Protein AF-E3NSR5-F1 (afdb_monomer_lite)

Radius of gyration: 24.82 Å; chains: 1; bounding box: 76×43×74 Å

Secondary structure (DSSP, 8-state):
-----PPP--------PPPHHHHHHHHTPPPPTTS---HHHHHHHHHHHHHHSS--HHHHIIIII-S-HHHHHHHHH----GGG-STTHHHHHHHHHHHHS-HHHHHHHHHS-SSTT-----------------------HHHHHHHHT---S---HHHHHHHHHHHHHHTT--HHHIIIIII-S-HHHHHHHHHSPPPGGG-SS-HHHHHHHHHHHHS-HHHHHHHHHHTT------------TT--HHHHHHHHHHHHHHHTT-

InterPro domains:
  IPR003350 CUT domain [PF02376] (36-111)
  IPR003350 CUT domain [PF02376] (154-228)
  IPR003350 CUT domain [PS51042] (28-114)
  IPR003350 CUT domain [PS51042] (146-232)
  IPR010982 Lambda repressor-like, DNA-binding domain superfamily [G3DSA:1.10.260.40] (36-112)
  IPR010982 Lambda repressor-like, DNA-binding domain superfamily [G3DSA:1.10.260.40] (152-230)
  IPR010982 Lambda repressor-like, DNA-binding domain superfamily [SSF47413] (20-116)
  IPR010982 Lambda repressor-like, DNA-binding domain superfamily [SSF47413] (153-229)
  IPR051649 CUT Homeobox Domain-Containing Protein [PTHR14057] (148-260)

Structure (mmCIF, N/CA/C/O backbone):
data_AF-E3NSR5-F1
#
_entry.id   AF-E3NSR5-F1
#
loop_
_atom_site.group_PDB
_atom_site.id
_atom_site.type_symbol
_atom_site.label_atom_id
_atom_site.label_alt_id
_atom_site.label_comp_id
_atom_site.label_asym_id
_atom_site.label_entity_id
_atom_site.label_seq_id
_atom_site.pdbx_PDB_ins_code
_atom_site.Cartn_x
_atom_site.Cartn_y
_atom_site.Cartn_z
_atom_site.occupancy
_atom_site.B_iso_or_equiv
_atom_site.auth_seq_id
_atom_site.auth_comp_id
_atom_site.auth_asym_id
_atom_site.auth_atom_id
_atom_site.pdbx_PDB_model_num
ATOM 1 N N . MET A 1 1 ? -56.882 26.552 -2.478 1.00 38.88 1 MET A N 1
ATOM 2 C CA . MET A 1 1 ? -57.115 25.786 -3.714 1.00 38.88 1 MET A CA 1
ATOM 3 C C . MET A 1 1 ? -56.237 26.417 -4.789 1.00 38.88 1 MET A C 1
ATOM 5 O O . MET A 1 1 ? -56.697 27.272 -5.527 1.00 38.88 1 MET A O 1
ATOM 9 N N . ASP A 1 2 ? -54.923 26.403 -4.563 1.00 35.59 2 ASP A N 1
ATOM 10 C CA . ASP A 1 2 ? -53.939 25.397 -5.030 1.00 35.59 2 ASP A CA 1
ATOM 11 C C . ASP A 1 2 ? -53.420 25.801 -6.421 1.00 35.59 2 ASP A C 1
ATOM 13 O O . ASP A 1 2 ? -54.118 25.695 -7.419 1.00 35.59 2 ASP A O 1
ATOM 17 N N . SER A 1 3 ? -52.321 26.559 -6.456 1.00 35.09 3 SER A N 1
ATOM 18 C CA . SER A 1 3 ? -50.962 26.062 -6.750 1.00 35.09 3 SER A CA 1
ATOM 19 C C . SER A 1 3 ? -50.803 25.517 -8.172 1.00 35.09 3 SER A C 1
ATOM 21 O O . SER A 1 3 ? -50.832 24.312 -8.401 1.00 35.09 3 SER A O 1
ATOM 23 N N . PHE A 1 4 ? -50.520 26.414 -9.121 1.00 38.28 4 PHE A N 1
ATOM 24 C CA . PHE A 1 4 ? -49.778 26.049 -10.328 1.00 38.28 4 PHE A CA 1
ATOM 25 C C . PHE A 1 4 ? -48.288 26.041 -9.980 1.00 38.28 4 PHE A C 1
ATOM 27 O O . PHE A 1 4 ? -47.596 27.052 -10.080 1.00 38.28 4 PHE A O 1
ATOM 34 N N . SER A 1 5 ? -47.809 24.895 -9.498 1.00 41.12 5 SER A N 1
ATOM 35 C CA . SER A 1 5 ? -46.380 24.644 -9.338 1.00 41.12 5 SER A CA 1
ATOM 36 C C . SER A 1 5 ? -45.743 24.460 -10.710 1.00 41.12 5 SER A C 1
ATOM 38 O O . SER A 1 5 ? -45.953 23.456 -11.388 1.00 41.12 5 SER A O 1
ATOM 40 N N . SER A 1 6 ? -44.943 25.448 -11.100 1.00 38.91 6 SER A N 1
ATOM 41 C CA . SER A 1 6 ? -43.958 25.352 -12.168 1.00 38.91 6 SER A CA 1
ATOM 42 C C . SER A 1 6 ? -43.022 24.168 -11.908 1.00 38.91 6 SER A C 1
ATOM 44 O O . SER A 1 6 ? -42.350 24.118 -10.879 1.00 38.91 6 SER A O 1
ATOM 46 N N . LEU A 1 7 ? -42.959 23.228 -12.849 1.00 37.50 7 LEU A N 1
ATOM 47 C CA . LEU A 1 7 ? -41.876 22.251 -12.933 1.00 37.50 7 LEU A CA 1
ATOM 48 C C . LEU A 1 7 ? -40.598 22.990 -13.360 1.00 37.50 7 LEU A C 1
ATOM 50 O O . LEU A 1 7 ? -40.605 23.610 -14.427 1.00 37.50 7 LEU A O 1
ATOM 54 N N . PRO A 1 8 ? -39.491 22.934 -12.602 1.00 41.28 8 PRO A N 1
ATOM 55 C CA . PRO A 1 8 ? -38.204 23.297 -13.151 1.00 41.28 8 PRO A CA 1
ATOM 56 C C . PRO A 1 8 ? -37.724 22.171 -14.068 1.00 41.28 8 PRO A C 1
ATOM 58 O O . PRO A 1 8 ? -37.638 21.006 -13.674 1.00 41.28 8 PRO A O 1
ATOM 61 N N . LEU A 1 9 ? -37.433 22.579 -15.301 1.00 32.06 9 LEU A N 1
ATOM 62 C CA . LEU A 1 9 ? -36.659 21.877 -16.313 1.00 32.06 9 LEU A CA 1
ATOM 63 C C . LEU A 1 9 ? -35.542 21.040 -15.681 1.00 32.06 9 LEU A C 1
ATOM 65 O O . LEU A 1 9 ? -34.750 21.537 -14.879 1.00 32.06 9 LEU A O 1
ATOM 69 N N . SER A 1 10 ? -35.472 19.778 -16.098 1.00 34.25 10 SER A N 1
ATOM 70 C CA . SER A 1 10 ? -34.332 18.897 -15.897 1.00 34.25 10 SER A CA 1
ATOM 71 C C . SER A 1 10 ? -33.044 19.658 -16.199 1.00 34.25 10 SER A C 1
ATOM 73 O O . SER A 1 10 ? -32.806 20.047 -17.342 1.00 34.25 10 SER A O 1
ATOM 75 N N . ASN A 1 11 ? -32.225 19.883 -15.169 1.00 36.06 11 ASN A N 1
ATOM 76 C CA . ASN A 1 11 ? -30.875 20.383 -15.360 1.00 36.06 11 ASN A CA 1
ATOM 77 C C . ASN A 1 11 ? -30.143 19.364 -16.229 1.00 36.06 11 ASN A C 1
ATOM 79 O O . ASN A 1 11 ? -29.888 18.233 -15.810 1.00 36.06 11 ASN A O 1
ATOM 83 N N . ALA A 1 12 ? -29.876 19.786 -17.460 1.00 33.94 12 ALA A N 1
ATOM 84 C CA . ALA A 1 12 ? -29.062 19.082 -18.418 1.00 33.94 12 ALA A CA 1
ATOM 85 C C . ALA A 1 12 ? -27.753 18.666 -17.741 1.00 33.94 12 ALA A C 1
ATOM 87 O O . ALA A 1 12 ? -27.026 19.492 -17.183 1.00 33.94 12 ALA A O 1
ATOM 88 N N . SER A 1 13 ? -27.472 17.366 -17.767 1.00 41.62 13 SER A N 1
ATOM 89 C CA . SER A 1 13 ? -26.146 16.846 -17.480 1.00 41.62 13 SER A CA 1
ATOM 90 C C . SER A 1 13 ? -25.170 17.499 -18.454 1.00 41.62 13 SER A C 1
ATOM 92 O O . SER A 1 13 ? -25.215 17.234 -19.654 1.00 41.62 13 SER A O 1
ATOM 94 N N . ASN A 1 14 ? -24.312 18.379 -17.939 1.00 42.50 14 ASN A N 1
ATOM 95 C CA . ASN A 1 14 ? -23.159 18.862 -18.686 1.00 42.50 14 ASN A CA 1
ATOM 96 C C . ASN A 1 14 ? -22.304 17.655 -19.126 1.00 42.50 14 ASN A C 1
ATOM 98 O O . ASN A 1 14 ? -22.149 16.709 -18.347 1.00 42.50 14 ASN A O 1
ATOM 102 N N . PRO A 1 15 ? -21.752 17.665 -20.350 1.00 45.22 15 PRO A N 1
ATOM 103 C CA . PRO A 1 15 ? -20.985 16.549 -20.882 1.00 45.22 15 PRO A CA 1
ATOM 104 C C . PRO A 1 15 ? -19.665 16.386 -20.112 1.00 45.22 15 PRO A C 1
ATOM 106 O O . PRO A 1 15 ? -18.789 17.240 -20.160 1.00 45.22 15 PRO A O 1
ATOM 109 N N . SER A 1 16 ? -19.580 15.280 -19.373 1.00 53.25 16 SER A N 1
ATOM 110 C CA . SER A 1 16 ? -18.393 14.482 -19.035 1.00 53.25 16 SER A CA 1
ATOM 111 C C . SER A 1 16 ? -17.052 15.215 -18.868 1.00 53.25 16 SER A C 1
ATOM 113 O O . SER A 1 16 ? -16.154 15.048 -19.687 1.00 53.25 16 SER A O 1
ATOM 115 N N . SER A 1 17 ? -16.867 15.937 -17.759 1.00 60.72 17 SER A N 1
ATOM 116 C CA . SER A 1 17 ? -15.516 16.210 -17.244 1.00 60.72 17 SER A CA 1
ATOM 117 C C . SER A 1 17 ? -14.980 14.932 -16.587 1.00 60.72 17 SER A C 1
ATOM 119 O O . SER A 1 17 ? -15.686 14.328 -15.773 1.00 60.72 17 SER A O 1
ATOM 121 N N . MET A 1 18 ? -13.781 14.480 -16.974 1.00 75.44 18 MET A N 1
ATOM 122 C CA . MET A 1 18 ? -13.159 13.273 -16.419 1.00 75.44 18 MET A CA 1
ATOM 123 C C . MET A 1 18 ? -13.007 13.399 -14.894 1.00 75.44 18 MET A C 1
ATOM 125 O O . MET A 1 18 ? -12.520 14.410 -14.396 1.00 75.44 18 MET A O 1
ATOM 129 N N . THR A 1 19 ? -13.430 12.390 -14.127 1.00 83.06 19 THR A N 1
ATOM 130 C CA . THR A 1 19 ? -13.238 12.394 -12.663 1.00 83.06 19 THR A CA 1
ATOM 131 C C . THR A 1 19 ? -11.846 11.888 -12.282 1.00 83.06 19 THR A C 1
ATOM 133 O O . THR A 1 19 ? -11.211 11.148 -13.038 1.00 83.06 19 THR A O 1
ATOM 136 N N . VAL A 1 20 ? -11.378 12.220 -11.074 1.00 75.44 20 VAL A N 1
ATOM 137 C CA . VAL A 1 20 ? -10.087 11.736 -10.548 1.00 75.44 20 VAL A CA 1
ATOM 138 C C . VAL A 1 20 ? -10.039 10.203 -10.518 1.00 75.44 20 VAL A C 1
ATOM 140 O O . VAL A 1 20 ? -9.040 9.600 -10.900 1.00 75.44 20 VAL A O 1
ATOM 143 N N . GLU A 1 21 ? -11.135 9.536 -10.154 1.00 74.69 21 GLU A N 1
ATOM 144 C CA . GLU A 1 21 ? -11.216 8.072 -10.151 1.00 74.69 21 GLU A CA 1
ATOM 145 C C . GLU A 1 21 ? -11.146 7.489 -11.563 1.00 74.69 21 GLU A C 1
ATOM 147 O O . GLU A 1 21 ? -10.557 6.424 -11.760 1.00 74.69 21 GLU A O 1
ATOM 152 N N . GLN A 1 22 ? -11.742 8.163 -12.551 1.00 78.81 22 GLN A N 1
ATOM 153 C CA . GLN A 1 22 ? -11.655 7.753 -13.952 1.00 78.81 22 GLN A CA 1
ATOM 154 C C . GLN A 1 22 ? -10.221 7.892 -14.463 1.00 78.81 22 GLN A C 1
ATOM 156 O O . GLN A 1 22 ? -9.690 6.939 -15.032 1.00 78.81 22 GLN A O 1
ATOM 161 N N . ALA A 1 23 ? -9.565 9.014 -14.171 1.00 79.62 23 ALA A N 1
ATOM 162 C CA . ALA A 1 23 ? -8.160 9.246 -14.478 1.00 79.62 23 ALA A CA 1
ATOM 163 C C . ALA A 1 23 ? -7.251 8.165 -13.855 1.00 79.62 23 ALA A C 1
ATOM 165 O O . ALA A 1 23 ? -6.450 7.536 -14.550 1.00 79.62 23 ALA A O 1
ATOM 166 N N . ILE A 1 24 ? -7.425 7.857 -12.565 1.00 80.00 24 ILE A N 1
ATOM 167 C CA . ILE A 1 24 ? -6.646 6.814 -11.877 1.00 80.00 24 ILE A CA 1
ATOM 168 C C . ILE A 1 24 ? -6.907 5.427 -12.483 1.00 80.00 24 ILE A C 1
ATOM 170 O O . ILE A 1 24 ? -5.968 4.650 -12.673 1.00 80.00 24 ILE A O 1
ATOM 174 N N . ARG A 1 25 ? -8.159 5.096 -12.825 1.00 81.25 25 ARG A N 1
ATOM 175 C CA . ARG A 1 25 ? -8.501 3.822 -13.487 1.00 81.25 25 ARG A CA 1
ATOM 176 C C . ARG A 1 25 ? -7.852 3.688 -14.862 1.00 81.25 25 ARG A C 1
ATOM 178 O O . ARG A 1 25 ? -7.411 2.594 -15.206 1.00 81.25 25 ARG A O 1
ATOM 185 N N . LEU A 1 26 ? -7.780 4.773 -15.632 1.00 82.75 26 LEU A N 1
ATOM 186 C CA . LEU A 1 26 ? -7.108 4.784 -16.933 1.00 82.75 26 LEU A CA 1
ATOM 187 C C . LEU A 1 26 ? -5.599 4.562 -16.778 1.00 82.75 26 LEU A C 1
ATOM 189 O O . LEU A 1 26 ? -5.035 3.714 -17.464 1.00 82.75 26 LEU A O 1
ATOM 193 N N . LEU A 1 27 ? -4.967 5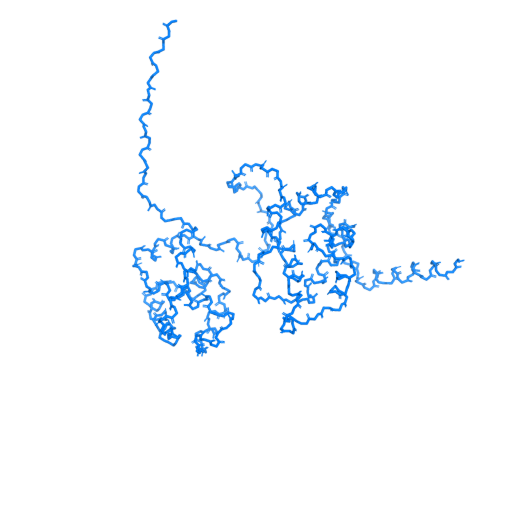.229 -15.809 1.00 85.06 27 LEU A N 1
ATOM 194 C CA . LEU A 1 27 ? -3.537 5.076 -15.524 1.00 85.06 27 LEU A CA 1
ATOM 195 C C . LEU A 1 27 ? -3.165 3.681 -15.016 1.00 85.06 27 LEU A C 1
ATOM 197 O O . LEU A 1 27 ? -2.096 3.168 -15.334 1.00 85.06 27 LEU A O 1
ATOM 201 N N . THR A 1 28 ? -4.027 3.055 -14.216 1.00 84.56 28 THR A N 1
ATOM 202 C CA . THR A 1 28 ? -3.747 1.759 -13.571 1.00 84.56 28 THR A CA 1
ATOM 203 C C . THR A 1 28 ? -4.207 0.553 -14.388 1.00 84.56 28 THR A C 1
ATOM 205 O O . THR A 1 28 ? -4.043 -0.588 -13.946 1.00 84.56 28 THR A O 1
ATOM 208 N N . LYS A 1 29 ? -4.761 0.773 -15.588 1.00 81.81 29 LYS A N 1
ATOM 209 C CA . LYS A 1 29 ? -5.254 -0.294 -16.458 1.00 81.81 29 LYS A CA 1
ATOM 210 C C . LYS A 1 29 ? -4.134 -1.304 -16.759 1.00 81.81 29 LYS A C 1
ATOM 212 O O . LYS A 1 29 ? -3.058 -0.902 -17.204 1.00 81.81 29 LYS A O 1
ATOM 217 N N . PRO A 1 30 ? -4.354 -2.613 -16.540 1.00 76.69 30 PRO A N 1
ATOM 218 C CA . PRO A 1 30 ? -3.331 -3.611 -16.808 1.00 76.69 30 PRO A CA 1
ATOM 219 C C . PRO A 1 30 ? -3.025 -3.671 -18.305 1.00 76.69 30 PRO A C 1
ATOM 221 O O . PRO A 1 30 ? -3.934 -3.689 -19.138 1.00 76.69 30 PRO A O 1
ATOM 224 N N . ILE A 1 31 ? -1.736 -3.744 -18.630 1.00 78.19 31 ILE A N 1
ATOM 225 C CA . ILE A 1 31 ? -1.277 -3.929 -20.004 1.00 78.19 31 ILE A CA 1
ATOM 226 C C . ILE A 1 31 ? -1.600 -5.373 -20.428 1.00 78.19 31 ILE A C 1
ATOM 228 O O . ILE A 1 31 ? -1.283 -6.304 -19.679 1.00 78.19 31 ILE A O 1
ATOM 232 N N . PRO A 1 32 ? -2.225 -5.587 -21.599 1.00 75.19 32 PRO A N 1
ATOM 233 C CA . PRO A 1 32 ? -2.458 -6.919 -22.144 1.00 75.19 32 PRO A CA 1
ATOM 234 C C . PRO A 1 32 ? -1.173 -7.760 -22.217 1.00 75.19 32 PRO A C 1
ATOM 236 O O . PRO A 1 32 ? -0.129 -7.284 -22.655 1.00 75.19 32 PRO A O 1
ATOM 239 N N . ALA A 1 33 ? -1.247 -9.034 -21.817 1.00 66.31 33 ALA A N 1
ATOM 240 C CA . ALA A 1 33 ? -0.080 -9.921 -21.704 1.00 66.31 33 ALA A CA 1
ATOM 241 C C . ALA A 1 33 ? 0.631 -10.221 -23.041 1.00 66.31 33 ALA A C 1
ATOM 243 O O . ALA A 1 33 ? 1.749 -10.728 -23.045 1.00 66.31 33 ALA A O 1
ATOM 244 N N . ASN A 1 34 ? -0.014 -9.920 -24.169 1.00 72.81 34 ASN A N 1
ATOM 245 C CA . ASN A 1 34 ? 0.547 -10.046 -25.512 1.00 72.81 34 ASN A CA 1
ATOM 246 C C . ASN A 1 34 ? 1.424 -8.849 -25.925 1.00 72.81 34 ASN A C 1
ATOM 248 O O . ASN A 1 34 ? 2.046 -8.905 -26.982 1.00 72.81 34 ASN A O 1
ATOM 252 N N . ILE A 1 35 ? 1.468 -7.776 -25.129 1.00 75.25 35 ILE A N 1
ATOM 253 C CA . ILE A 1 35 ? 2.305 -6.604 -25.397 1.00 75.25 35 ILE A CA 1
ATOM 254 C C . ILE A 1 35 ? 3.647 -6.776 -24.687 1.00 75.25 35 ILE A C 1
ATOM 256 O O . ILE A 1 35 ? 3.715 -6.913 -23.464 1.00 75.25 35 ILE A O 1
ATOM 260 N N . ASN A 1 36 ? 4.734 -6.738 -25.459 1.00 76.25 36 ASN A N 1
ATOM 261 C CA . ASN A 1 36 ? 6.081 -6.705 -24.906 1.00 76.25 36 ASN A CA 1
ATOM 262 C C . ASN A 1 36 ? 6.436 -5.274 -24.481 1.00 76.25 36 ASN A C 1
ATOM 264 O O . ASN A 1 36 ? 6.784 -4.437 -25.311 1.00 76.25 36 ASN A O 1
ATOM 268 N N . VAL A 1 37 ? 6.330 -4.992 -23.184 1.00 81.31 37 VAL A N 1
ATOM 269 C CA . VAL A 1 37 ? 6.579 -3.660 -22.623 1.00 81.31 37 VAL A CA 1
ATOM 270 C C . VAL A 1 37 ? 8.080 -3.361 -22.599 1.00 81.31 37 VAL A C 1
ATOM 272 O O . VAL A 1 37 ? 8.822 -3.927 -21.793 1.00 81.31 37 VAL A O 1
ATOM 275 N N . ASN A 1 38 ? 8.523 -2.435 -23.451 1.00 84.31 38 ASN A N 1
ATOM 276 C CA . ASN A 1 38 ? 9.904 -1.960 -23.478 1.00 84.31 38 ASN A CA 1
ATOM 277 C C . ASN A 1 38 ? 10.090 -0.784 -22.506 1.00 84.31 38 ASN A C 1
ATOM 279 O O . ASN A 1 38 ? 9.687 0.346 -22.774 1.00 84.31 38 ASN A O 1
ATOM 283 N N . THR A 1 39 ? 10.723 -1.050 -21.366 1.00 85.06 39 THR A N 1
ATOM 284 C CA . THR A 1 39 ? 10.938 -0.052 -20.309 1.00 85.06 39 THR A CA 1
ATOM 285 C C . THR A 1 39 ? 11.920 1.041 -20.716 1.00 85.06 39 THR A C 1
ATOM 287 O O . THR A 1 39 ? 11.773 2.179 -20.276 1.00 85.06 39 THR A O 1
ATOM 290 N N . THR A 1 40 ? 12.890 0.735 -21.576 1.00 86.31 40 THR A N 1
ATOM 291 C CA . THR A 1 40 ? 13.852 1.718 -22.085 1.00 86.31 40 THR A CA 1
ATOM 292 C C . THR A 1 40 ? 13.177 2.712 -23.025 1.00 86.31 40 THR A C 1
ATOM 294 O O . THR A 1 40 ? 13.424 3.910 -22.900 1.00 86.31 40 THR A O 1
ATOM 297 N N . GLU A 1 41 ? 12.290 2.236 -23.904 1.00 85.00 41 GLU A N 1
ATOM 298 C CA . GLU A 1 41 ? 11.550 3.117 -24.817 1.00 85.00 41 GLU A CA 1
ATOM 299 C C . GLU A 1 41 ? 10.567 4.008 -24.049 1.00 85.00 41 GLU A C 1
ATOM 301 O O . GLU A 1 41 ? 10.595 5.221 -24.215 1.00 85.00 41 GLU A O 1
ATOM 306 N N . ILE A 1 42 ? 9.821 3.451 -23.085 1.00 88.81 42 ILE A N 1
ATOM 307 C CA . ILE A 1 42 ? 8.935 4.245 -22.214 1.00 88.81 42 ILE A CA 1
ATOM 308 C C . ILE A 1 42 ? 9.710 5.357 -21.491 1.00 88.81 42 ILE A C 1
ATOM 310 O O . ILE A 1 42 ? 9.252 6.495 -21.419 1.00 88.81 42 ILE A O 1
ATOM 314 N N . VAL A 1 43 ? 10.893 5.053 -20.942 1.00 90.06 43 VAL A N 1
ATOM 315 C CA . VAL A 1 43 ? 11.723 6.067 -20.267 1.00 90.06 43 VAL A CA 1
ATOM 316 C C . VAL A 1 43 ? 12.178 7.152 -21.239 1.00 90.06 43 VAL A C 1
ATOM 318 O O . VAL A 1 43 ? 12.228 8.320 -20.855 1.00 90.06 43 VAL A O 1
ATOM 321 N N . LYS A 1 44 ? 12.535 6.783 -22.469 1.00 88.31 44 LYS A N 1
ATOM 322 C CA . LYS A 1 44 ? 12.961 7.724 -23.504 1.00 88.31 44 LYS A CA 1
ATOM 323 C C . LYS A 1 44 ? 11.811 8.651 -23.908 1.00 88.31 44 LYS A C 1
ATOM 325 O O . LYS A 1 44 ? 11.974 9.863 -23.809 1.00 88.31 44 LYS A O 1
ATOM 330 N N . GLU A 1 45 ? 10.647 8.102 -24.240 1.00 86.38 45 GLU A N 1
ATOM 331 C CA . GLU A 1 45 ? 9.465 8.873 -24.644 1.00 86.38 45 GLU A CA 1
ATOM 332 C C . GLU A 1 45 ? 8.977 9.816 -23.533 1.00 86.38 45 GLU A C 1
ATOM 334 O O . GLU A 1 45 ? 8.709 10.991 -23.779 1.00 86.38 45 GLU A O 1
ATOM 339 N N . ILE A 1 46 ? 8.942 9.355 -22.276 1.00 91.00 46 ILE A N 1
ATOM 340 C CA . ILE A 1 46 ? 8.581 10.219 -21.141 1.00 91.00 46 ILE A CA 1
ATOM 341 C C . ILE A 1 46 ? 9.608 11.344 -20.943 1.00 91.00 46 ILE A C 1
ATOM 343 O O . ILE A 1 46 ? 9.219 12.466 -20.621 1.00 91.00 46 ILE A O 1
ATOM 347 N N . LYS A 1 47 ? 10.911 11.081 -21.124 1.00 87.19 47 LYS A N 1
ATOM 348 C CA . LYS A 1 47 ? 11.951 12.123 -21.040 1.00 87.19 47 LYS A CA 1
ATOM 349 C C . LYS A 1 47 ? 11.806 13.161 -22.152 1.00 87.19 47 LYS A C 1
ATOM 351 O O . LYS A 1 47 ? 11.960 14.347 -21.874 1.00 87.19 47 LYS A O 1
ATOM 356 N N . GLU A 1 48 ? 11.512 12.732 -23.375 1.00 87.00 48 GLU A N 1
ATOM 357 C CA . GLU A 1 48 ? 11.285 13.618 -24.524 1.00 87.00 48 GLU A CA 1
ATOM 358 C C . GLU A 1 48 ? 10.033 14.483 -24.330 1.00 87.00 48 GLU A C 1
ATOM 360 O O . GLU A 1 48 ? 10.076 15.698 -24.548 1.00 87.00 48 GLU A O 1
ATOM 365 N N . TRP A 1 49 ? 8.946 13.884 -23.834 1.00 89.25 49 TRP A N 1
ATOM 366 C CA . TRP A 1 49 ? 7.726 14.607 -23.480 1.00 89.25 49 TRP A CA 1
ATOM 367 C C . TRP A 1 49 ? 7.975 15.614 -22.351 1.00 89.25 49 TRP A C 1
ATOM 369 O O . TRP A 1 49 ? 7.649 16.790 -22.501 1.00 89.25 49 TRP A O 1
ATOM 379 N N . LEU A 1 50 ? 8.627 15.202 -21.255 1.00 84.94 50 LEU A N 1
ATOM 380 C CA . LEU A 1 50 ? 8.957 16.099 -20.141 1.00 84.94 50 LEU A CA 1
ATOM 381 C C . LEU A 1 50 ? 9.863 17.250 -20.584 1.00 84.94 50 LEU A C 1
ATOM 383 O O . LEU A 1 50 ? 9.613 18.383 -20.185 1.00 84.94 50 LEU A O 1
ATOM 387 N N . GLY A 1 51 ? 10.860 16.976 -21.431 1.00 81.06 51 GLY A N 1
ATOM 388 C CA . GLY A 1 51 ? 11.779 17.979 -21.976 1.00 81.06 51 GLY A CA 1
ATOM 389 C C . GLY A 1 51 ? 11.112 18.991 -22.912 1.00 81.06 51 GLY A C 1
ATOM 390 O O . GLY A 1 51 ? 11.608 20.107 -23.049 1.00 81.06 51 GLY A O 1
ATOM 391 N N . SER A 1 52 ? 9.985 18.613 -23.520 1.00 78.00 52 SER A N 1
ATOM 392 C CA . SER A 1 52 ? 9.170 19.476 -24.386 1.00 78.00 52 SER A CA 1
ATOM 393 C C . SER A 1 52 ? 8.017 20.157 -23.632 1.00 78.00 52 SER A C 1
ATOM 395 O O . SER A 1 52 ? 7.386 21.073 -24.157 1.00 78.00 52 SER A O 1
ATOM 397 N N . SER A 1 53 ? 7.732 19.718 -22.403 1.00 81.94 53 SER A N 1
ATOM 398 C CA . SER A 1 53 ? 6.691 20.258 -21.524 1.00 81.94 53 SER A CA 1
ATOM 399 C C . SER A 1 53 ? 7.249 21.278 -20.521 1.00 81.94 53 SER A C 1
ATOM 401 O O . SER A 1 53 ? 8.452 21.355 -20.288 1.00 81.94 53 SER A O 1
ATOM 403 N N . SER A 1 54 ? 6.372 22.025 -19.846 1.00 78.94 54 SER A N 1
ATOM 404 C CA . SER A 1 54 ? 6.747 22.874 -18.702 1.00 78.94 54 SER A CA 1
ATOM 405 C C . SER A 1 54 ? 6.716 22.139 -17.350 1.00 78.94 54 SER A C 1
ATOM 407 O O . SER A 1 54 ? 6.924 22.760 -16.305 1.00 78.94 54 SER A O 1
ATOM 409 N N . TYR A 1 55 ? 6.452 20.825 -17.337 1.00 81.88 55 TYR A N 1
ATOM 410 C CA . TYR A 1 55 ? 6.272 20.045 -16.113 1.00 81.88 55 TYR A CA 1
ATOM 411 C C . TYR A 1 55 ? 7.579 19.432 -15.614 1.00 81.88 55 TYR A C 1
ATOM 413 O O . TYR A 1 55 ? 8.402 18.920 -16.367 1.00 81.88 55 TYR A O 1
ATOM 421 N N . THR A 1 56 ? 7.760 19.438 -14.293 1.00 82.44 56 THR A N 1
ATOM 422 C CA . THR A 1 56 ? 8.959 18.869 -13.665 1.00 82.44 56 THR A CA 1
ATOM 423 C C . THR A 1 56 ? 8.812 17.368 -13.420 1.00 82.44 56 THR A C 1
ATOM 425 O O . THR A 1 56 ? 7.712 16.874 -13.164 1.00 82.44 56 THR A O 1
ATOM 428 N N . ASN A 1 57 ? 9.938 16.647 -13.354 1.00 80.31 57 ASN A N 1
ATOM 429 C CA . ASN A 1 57 ? 9.965 15.242 -12.922 1.00 80.31 57 ASN A CA 1
ATOM 430 C C . ASN A 1 57 ? 9.248 15.041 -11.578 1.00 80.31 57 ASN A C 1
ATOM 432 O O . ASN A 1 57 ? 8.533 14.061 -11.398 1.00 80.31 57 ASN A O 1
ATOM 436 N N . LYS A 1 58 ? 9.422 15.977 -10.634 1.00 81.94 58 LYS A N 1
ATOM 437 C CA . LYS A 1 58 ? 8.765 15.933 -9.321 1.00 81.94 58 LYS A CA 1
ATOM 438 C C . LYS A 1 58 ? 7.247 16.025 -9.464 1.00 81.94 58 LYS A C 1
ATOM 440 O O . LYS A 1 58 ? 6.539 15.240 -8.845 1.00 81.94 58 LYS A O 1
ATOM 445 N N . TYR A 1 59 ? 6.769 16.958 -10.284 1.00 82.75 59 TYR A N 1
ATOM 446 C CA . TYR A 1 59 ? 5.344 17.140 -10.524 1.00 82.75 59 TYR A CA 1
ATOM 447 C C . TYR A 1 59 ? 4.729 15.912 -11.198 1.00 82.75 59 TYR A C 1
ATOM 449 O O . TYR A 1 59 ? 3.741 15.384 -10.707 1.00 82.75 59 TYR A O 1
ATOM 457 N N . PHE A 1 60 ? 5.352 15.392 -12.256 1.00 85.06 60 PHE A N 1
ATOM 458 C CA . PHE A 1 60 ? 4.870 14.192 -12.943 1.00 85.06 60 PHE A CA 1
ATOM 459 C C . PHE A 1 60 ? 4.870 12.952 -12.031 1.00 85.06 60 PHE A C 1
ATOM 461 O O . PHE A 1 60 ? 3.900 12.194 -11.988 1.00 85.06 60 PHE A O 1
ATOM 468 N N . ALA A 1 61 ? 5.925 12.774 -11.233 1.00 85.06 61 ALA A N 1
ATOM 469 C CA . ALA A 1 61 ? 6.028 11.694 -10.256 1.00 85.06 61 ALA A CA 1
ATOM 470 C C . ALA A 1 61 ? 4.895 11.729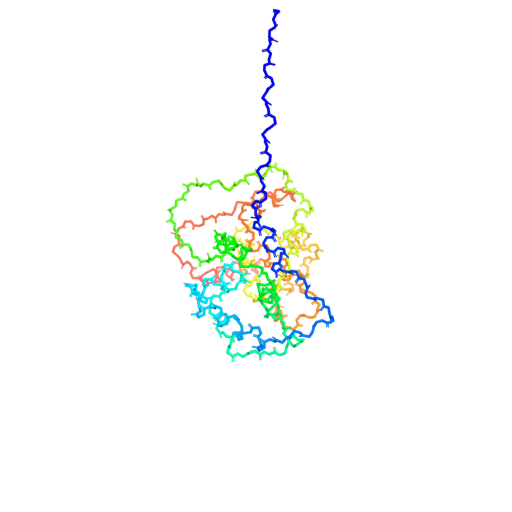 -9.218 1.00 85.06 61 ALA A C 1
ATOM 472 O O . ALA A 1 61 ? 4.250 10.708 -8.977 1.00 85.06 61 ALA A O 1
ATOM 473 N N . SER A 1 62 ? 4.643 12.899 -8.630 1.00 79.50 62 SER A N 1
ATOM 474 C CA . SER A 1 62 ? 3.620 13.071 -7.601 1.00 79.50 62 SER A CA 1
ATOM 475 C C . SER A 1 62 ? 2.209 13.069 -8.182 1.00 79.50 62 SER A C 1
ATOM 477 O O . SER A 1 62 ? 1.364 12.344 -7.675 1.00 79.50 62 SER A O 1
ATOM 479 N N . ASN A 1 63 ? 1.960 13.827 -9.252 1.00 80.69 63 ASN A N 1
ATOM 480 C CA . ASN A 1 63 ? 0.612 14.056 -9.766 1.00 80.69 63 ASN A CA 1
ATOM 481 C C . ASN A 1 63 ? 0.105 12.946 -10.696 1.00 80.69 63 ASN A C 1
ATOM 483 O O . ASN A 1 63 ? -1.092 12.725 -10.754 1.00 80.69 63 ASN A O 1
ATOM 487 N N . ILE A 1 64 ? 0.975 12.219 -11.407 1.00 85.62 64 ILE A N 1
ATOM 488 C CA . ILE A 1 64 ? 0.541 11.183 -12.367 1.00 85.62 64 ILE A CA 1
ATOM 489 C C . ILE A 1 64 ? 0.908 9.775 -11.892 1.00 85.62 64 ILE A C 1
ATOM 491 O O . ILE A 1 64 ? 0.102 8.847 -11.984 1.00 85.62 64 ILE A O 1
ATOM 495 N N . LEU A 1 65 ? 2.109 9.589 -11.345 1.00 84.62 65 LEU A N 1
ATOM 496 C CA . LEU A 1 65 ? 2.611 8.252 -11.013 1.00 84.62 65 LEU A CA 1
ATOM 497 C C . LEU A 1 65 ? 2.323 7.814 -9.568 1.00 84.62 65 LEU A C 1
ATOM 499 O O . LEU A 1 65 ? 2.368 6.612 -9.289 1.00 84.62 65 LEU A O 1
ATOM 503 N N . ASN A 1 66 ? 1.974 8.747 -8.676 1.00 83.12 66 ASN A N 1
ATOM 504 C CA . ASN A 1 66 ? 1.876 8.544 -7.225 1.00 83.12 66 ASN A CA 1
ATOM 505 C C . ASN A 1 66 ? 3.167 7.970 -6.611 1.00 83.12 66 ASN A C 1
ATOM 507 O O . ASN A 1 66 ? 3.156 6.991 -5.864 1.00 83.12 66 ASN A O 1
ATOM 511 N N . ILE A 1 67 ? 4.314 8.540 -6.981 1.00 78.94 67 ILE A N 1
ATOM 512 C CA . ILE A 1 67 ? 5.617 8.168 -6.423 1.00 78.94 67 ILE A CA 1
ATOM 513 C C . ILE A 1 67 ? 6.355 9.411 -5.932 1.00 78.94 67 ILE A C 1
ATOM 515 O O . ILE A 1 67 ? 6.188 10.512 -6.452 1.00 78.94 67 ILE A O 1
ATOM 519 N N . LYS A 1 68 ? 7.225 9.239 -4.931 1.00 70.56 68 LYS A N 1
ATOM 520 C CA . LYS A 1 68 ? 8.077 10.334 -4.447 1.00 70.56 68 LYS A CA 1
ATOM 521 C C . LYS A 1 68 ? 8.970 10.842 -5.584 1.00 70.56 68 LYS A C 1
ATOM 523 O O . LYS A 1 68 ? 9.567 10.040 -6.300 1.00 70.56 68 LYS A O 1
ATOM 528 N N . GLY A 1 69 ? 9.110 12.162 -5.716 1.00 58.28 69 GLY A N 1
ATOM 529 C CA . GLY A 1 69 ? 9.810 12.791 -6.847 1.00 58.28 69 GLY A CA 1
ATOM 530 C C . GLY A 1 69 ? 11.253 12.323 -7.075 1.00 58.28 69 GLY A C 1
ATOM 531 O O . GLY A 1 69 ? 11.697 12.238 -8.214 1.00 58.28 69 GLY A O 1
ATOM 532 N N . ASN A 1 70 ? 11.974 11.942 -6.017 1.00 66.81 70 ASN A N 1
ATOM 533 C CA . ASN A 1 70 ? 13.328 11.383 -6.118 1.00 66.81 70 ASN A CA 1
ATOM 534 C C . ASN A 1 70 ? 13.365 9.938 -6.657 1.00 66.81 70 ASN A C 1
ATOM 536 O O . ASN A 1 70 ? 14.400 9.489 -7.144 1.00 66.81 70 ASN A O 1
ATOM 540 N N . HIS A 1 71 ? 12.249 9.209 -6.601 1.00 74.56 71 HIS A N 1
ATOM 541 C CA . HIS A 1 71 ? 12.149 7.836 -7.089 1.00 74.56 71 HIS A CA 1
ATOM 542 C C . HIS A 1 71 ? 12.115 7.791 -8.624 1.00 74.56 71 HIS A C 1
ATOM 544 O O . HIS A 1 71 ? 12.722 6.905 -9.220 1.00 74.56 71 HIS A O 1
ATOM 550 N N . LEU A 1 72 ? 11.482 8.770 -9.281 1.00 80.69 72 LEU A N 1
ATOM 551 C CA . LEU A 1 72 ? 11.386 8.799 -10.744 1.00 80.69 72 LEU A CA 1
ATOM 552 C C . LEU A 1 72 ? 12.762 8.918 -11.418 1.00 80.69 72 LEU A C 1
ATOM 554 O O . LEU A 1 72 ? 13.049 8.202 -12.374 1.00 80.69 72 LEU A O 1
ATOM 558 N N . THR A 1 73 ? 13.653 9.747 -10.872 1.00 78.81 73 THR A N 1
ATOM 559 C CA . THR A 1 73 ? 15.026 9.890 -11.381 1.00 78.81 73 THR A CA 1
ATOM 560 C C . THR A 1 73 ? 15.801 8.571 -11.315 1.00 78.81 73 THR A C 1
ATOM 562 O O . THR A 1 73 ? 16.515 8.228 -12.255 1.00 78.81 73 THR A O 1
ATOM 565 N N . ASN A 1 74 ? 15.612 7.785 -10.250 1.00 77.12 74 ASN A N 1
ATOM 566 C CA . ASN A 1 74 ? 16.244 6.470 -10.115 1.00 77.12 74 ASN A CA 1
ATOM 567 C C . ASN A 1 74 ? 15.686 5.458 -11.128 1.00 77.12 74 ASN A C 1
ATOM 569 O O . ASN A 1 74 ? 16.449 4.678 -11.696 1.00 77.12 74 ASN A O 1
ATOM 573 N N . ILE A 1 75 ? 14.376 5.501 -11.398 1.00 82.12 75 ILE A N 1
ATOM 574 C CA . ILE A 1 75 ? 13.729 4.675 -12.432 1.00 82.12 75 ILE A CA 1
ATOM 575 C C . ILE A 1 75 ? 14.311 4.996 -13.815 1.00 82.12 75 ILE A C 1
ATOM 577 O O . ILE A 1 75 ? 14.609 4.093 -14.593 1.00 82.12 75 ILE A O 1
ATOM 581 N N . PHE A 1 76 ? 14.532 6.279 -14.101 1.00 82.00 76 PHE A N 1
ATOM 582 C CA . PHE A 1 76 ? 15.084 6.757 -15.369 1.00 82.00 76 PHE A CA 1
ATOM 583 C C . PHE A 1 76 ? 16.570 6.463 -15.571 1.00 82.00 76 PHE A C 1
ATOM 585 O O . PHE A 1 76 ? 17.030 6.473 -16.717 1.00 82.00 76 PHE A O 1
ATOM 592 N N . ALA A 1 77 ? 17.322 6.272 -14.487 1.00 76.75 77 ALA A N 1
ATOM 593 C CA . ALA A 1 77 ? 18.751 5.980 -14.531 1.00 76.75 77 ALA A CA 1
ATOM 594 C C . ALA A 1 77 ? 19.038 4.498 -14.814 1.00 76.75 77 ALA A C 1
ATOM 596 O O . ALA A 1 77 ? 20.084 4.177 -15.372 1.00 76.75 77 ALA A O 1
ATOM 597 N N . GLN A 1 78 ? 18.128 3.594 -14.430 1.00 73.31 78 GLN A N 1
ATOM 598 C CA . GLN A 1 78 ? 18.295 2.149 -14.603 1.00 73.31 78 GLN A CA 1
ATOM 599 C C . GLN A 1 78 ? 16.978 1.469 -15.018 1.00 73.31 78 GLN A C 1
ATOM 601 O O . GLN A 1 78 ? 16.348 0.795 -14.193 1.00 73.31 78 GLN A O 1
ATOM 606 N N . PRO A 1 79 ? 16.550 1.605 -16.287 1.00 72.81 79 PRO A N 1
ATOM 607 C CA . PRO A 1 79 ? 15.455 0.798 -16.809 1.00 72.81 79 PRO A CA 1
ATOM 608 C C . PRO A 1 79 ? 15.861 -0.684 -16.784 1.00 72.81 79 PRO A C 1
ATOM 610 O O . PRO A 1 79 ? 16.913 -1.068 -17.289 1.00 72.81 79 PRO A O 1
ATOM 613 N N . ARG A 1 80 ? 15.039 -1.519 -16.146 1.00 75.50 80 ARG A N 1
ATOM 614 C CA . ARG A 1 80 ? 15.189 -2.984 -16.118 1.00 75.50 80 ARG A CA 1
ATOM 615 C C . ARG A 1 80 ? 14.043 -3.620 -16.892 1.00 75.50 80 ARG A C 1
ATOM 617 O O . ARG A 1 80 ? 13.003 -2.986 -17.060 1.00 75.50 80 ARG A O 1
ATOM 624 N N . ASP A 1 81 ? 14.201 -4.873 -17.303 1.00 73.06 81 ASP A N 1
ATOM 625 C CA . ASP A 1 81 ? 13.161 -5.606 -18.030 1.00 73.06 81 ASP A CA 1
ATOM 626 C C . ASP A 1 81 ? 11.833 -5.604 -17.277 1.00 73.06 81 ASP A C 1
ATOM 628 O O . ASP A 1 81 ? 11.799 -5.952 -16.093 1.00 73.06 81 ASP A O 1
ATOM 632 N N . PHE A 1 82 ? 10.731 -5.292 -17.967 1.00 74.38 82 PHE A N 1
ATOM 633 C CA . PHE A 1 82 ? 9.399 -5.159 -17.366 1.00 74.38 82 PHE A CA 1
ATOM 634 C C . PHE A 1 82 ? 8.975 -6.384 -16.539 1.00 74.38 82 PHE A C 1
ATOM 636 O O . PHE A 1 82 ? 8.387 -6.255 -15.464 1.00 74.38 82 PHE A O 1
ATOM 643 N N . ASN A 1 83 ? 9.324 -7.585 -17.007 1.00 72.69 83 ASN A N 1
ATOM 644 C CA . ASN A 1 83 ? 9.009 -8.846 -16.331 1.00 72.69 83 ASN A CA 1
ATOM 645 C C . ASN A 1 83 ? 9.829 -9.074 -15.051 1.00 72.69 83 ASN A C 1
ATOM 647 O O . ASN A 1 83 ? 9.390 -9.807 -14.167 1.00 72.69 83 ASN A O 1
ATOM 651 N N . SER A 1 84 ? 10.987 -8.422 -14.927 1.00 70.50 84 SER A N 1
ATOM 652 C CA . SER A 1 84 ? 11.827 -8.448 -13.723 1.00 70.50 84 SER A CA 1
ATOM 653 C C . SER A 1 84 ? 11.418 -7.392 -12.687 1.00 70.50 84 SER A C 1
ATOM 655 O O . SER A 1 84 ? 11.806 -7.485 -11.517 1.00 70.50 84 SER A O 1
ATOM 657 N N . LEU A 1 85 ? 10.629 -6.390 -13.098 1.00 68.12 85 LEU A N 1
ATOM 658 C CA . LEU A 1 85 ? 10.204 -5.294 -12.237 1.00 68.12 85 LEU A CA 1
ATOM 6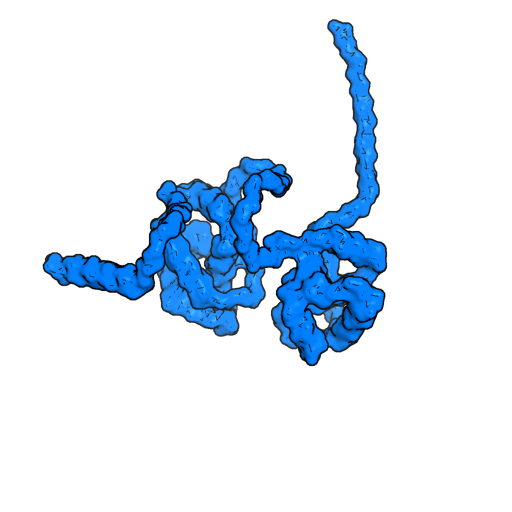59 C C . LEU A 1 85 ? 9.219 -5.770 -11.173 1.00 68.12 85 LEU A C 1
ATOM 661 O O . LEU A 1 85 ? 8.243 -6.465 -11.454 1.00 68.12 85 LEU A O 1
ATOM 665 N N . ARG A 1 86 ? 9.455 -5.323 -9.937 1.00 66.50 86 ARG A N 1
ATOM 666 C CA . ARG A 1 86 ? 8.563 -5.555 -8.795 1.00 66.50 86 ARG A CA 1
ATOM 667 C C . ARG A 1 86 ? 7.874 -4.250 -8.394 1.00 66.50 86 ARG A C 1
ATOM 669 O O . ARG A 1 86 ? 6.739 -4.012 -8.781 1.00 66.50 86 ARG A O 1
ATOM 676 N N . ASN A 1 87 ? 8.599 -3.357 -7.722 1.00 60.53 87 ASN A N 1
ATOM 677 C CA . ASN A 1 87 ? 8.027 -2.151 -7.103 1.00 60.53 87 ASN A CA 1
ATOM 678 C C . ASN A 1 87 ? 7.827 -0.976 -8.072 1.00 60.53 87 ASN A C 1
ATOM 680 O O . ASN A 1 87 ? 7.090 -0.047 -7.776 1.00 60.53 87 ASN A O 1
ATOM 684 N N . THR A 1 88 ? 8.486 -1.002 -9.228 1.00 79.50 88 THR A N 1
ATOM 685 C CA . THR A 1 88 ? 8.374 0.040 -10.259 1.00 79.50 88 THR A CA 1
ATOM 686 C C . THR A 1 88 ? 7.400 -0.353 -11.366 1.00 79.50 88 THR A C 1
ATOM 688 O O . THR A 1 88 ? 7.115 0.456 -12.244 1.00 79.50 88 THR A O 1
ATOM 691 N N . LYS A 1 89 ? 6.859 -1.579 -11.328 1.00 80.00 89 LYS A N 1
ATOM 692 C CA . LYS A 1 89 ? 6.003 -2.119 -12.388 1.00 80.00 89 LYS A CA 1
ATOM 693 C C . LYS A 1 89 ? 4.743 -1.280 -12.586 1.00 80.00 89 LYS A C 1
ATOM 695 O O . LYS A 1 89 ? 4.394 -0.980 -13.719 1.00 80.00 89 LYS A O 1
ATOM 700 N N . GLU A 1 90 ? 4.118 -0.835 -11.496 1.00 84.00 90 GLU A N 1
ATOM 701 C CA . GLU A 1 90 ? 2.962 0.066 -11.556 1.00 84.00 90 GLU A CA 1
ATOM 702 C C . GLU A 1 90 ? 3.324 1.422 -12.172 1.00 84.00 90 GLU A C 1
ATOM 704 O O . GLU A 1 90 ? 2.590 1.912 -13.021 1.00 84.00 90 GLU A O 1
ATOM 709 N N . ALA A 1 91 ? 4.481 1.999 -11.829 1.00 86.56 91 ALA A N 1
ATOM 710 C CA . ALA A 1 91 ? 4.936 3.245 -12.444 1.00 86.56 91 ALA A CA 1
ATOM 711 C C . ALA A 1 91 ? 5.122 3.083 -13.961 1.00 86.56 91 ALA A C 1
ATOM 713 O O . ALA A 1 91 ? 4.712 3.955 -14.716 1.00 86.56 91 ALA A O 1
ATOM 714 N N . PHE A 1 92 ? 5.666 1.952 -14.419 1.00 86.88 92 PHE A N 1
ATOM 715 C CA . PHE A 1 92 ? 5.769 1.654 -15.851 1.00 86.88 92 PHE A CA 1
ATOM 716 C C . PHE A 1 92 ? 4.416 1.423 -16.523 1.00 86.88 92 PHE A C 1
ATOM 718 O O . PHE A 1 92 ? 4.242 1.858 -17.653 1.00 86.88 92 PHE A O 1
ATOM 725 N N . ILE A 1 93 ? 3.450 0.807 -15.837 1.00 84.62 93 ILE A N 1
ATOM 726 C CA . ILE A 1 93 ? 2.074 0.676 -16.340 1.00 84.62 93 ILE A CA 1
ATOM 727 C C . ILE A 1 93 ? 1.431 2.058 -16.497 1.00 84.62 93 ILE A C 1
ATOM 729 O O . ILE A 1 93 ? 0.877 2.356 -17.549 1.00 84.62 93 ILE A O 1
ATOM 733 N N . LYS A 1 94 ? 1.566 2.929 -15.491 1.00 90.88 94 LYS A N 1
ATOM 734 C CA . LYS A 1 94 ? 1.051 4.302 -15.541 1.00 90.88 94 LYS A CA 1
ATOM 735 C C . LYS A 1 94 ? 1.727 5.131 -16.628 1.00 90.88 94 LYS A C 1
ATOM 737 O O . LYS A 1 94 ? 1.030 5.829 -17.348 1.00 90.88 94 LYS A O 1
ATOM 742 N N . MET A 1 95 ? 3.050 5.035 -16.779 1.00 92.19 95 MET A N 1
ATOM 743 C CA . MET A 1 95 ? 3.790 5.718 -17.849 1.00 92.19 95 MET A CA 1
ATOM 744 C C . MET A 1 95 ? 3.403 5.198 -19.236 1.00 92.19 95 MET A C 1
ATOM 746 O O . MET A 1 95 ? 3.214 5.995 -20.142 1.00 92.19 95 MET A O 1
ATOM 750 N N . TYR A 1 96 ? 3.235 3.885 -19.399 1.00 89.88 96 TYR A N 1
ATOM 751 C CA . TYR A 1 96 ? 2.761 3.300 -20.651 1.00 89.88 96 TYR A CA 1
ATOM 752 C C . TYR A 1 96 ? 1.356 3.804 -20.999 1.00 89.88 96 TYR A C 1
ATOM 754 O O . TYR A 1 96 ? 1.146 4.371 -22.062 1.00 89.88 96 TYR A O 1
ATOM 762 N N . ASN A 1 97 ? 0.408 3.685 -20.067 1.00 87.62 97 ASN A N 1
ATOM 763 C CA . ASN A 1 97 ? -0.954 4.165 -20.283 1.00 87.62 97 ASN A CA 1
ATOM 764 C C . ASN A 1 97 ? -0.985 5.680 -20.522 1.00 87.62 97 ASN A C 1
ATOM 766 O O . ASN A 1 97 ? -1.736 6.136 -21.370 1.00 87.62 97 ASN A O 1
ATOM 770 N N . TRP A 1 98 ? -0.137 6.454 -19.838 1.00 90.88 98 TRP A N 1
ATOM 771 C CA . TRP A 1 98 ? 0.037 7.883 -20.095 1.00 90.88 98 TRP A CA 1
ATOM 772 C C . TRP A 1 98 ? 0.437 8.155 -21.550 1.00 90.88 98 TRP A C 1
ATOM 774 O O . TRP A 1 98 ? -0.189 8.991 -22.199 1.00 90.88 98 TRP A O 1
ATOM 784 N N . LEU A 1 99 ? 1.424 7.421 -22.079 1.00 88.81 99 LEU A N 1
ATOM 785 C CA . LEU A 1 99 ? 1.902 7.535 -23.464 1.00 88.81 99 LEU A CA 1
ATOM 786 C C . LEU A 1 99 ? 0.869 7.090 -24.517 1.00 88.81 99 LEU A C 1
ATOM 788 O O . LEU A 1 99 ? 0.866 7.611 -25.628 1.00 88.81 99 LEU A O 1
ATOM 792 N N . GLU A 1 100 ? -0.065 6.216 -24.157 1.00 87.19 100 GLU A N 1
ATOM 793 C CA . GLU A 1 100 ? -1.162 5.786 -25.041 1.00 87.19 100 GLU A CA 1
ATOM 794 C C . GLU A 1 100 ? -2.366 6.753 -25.035 1.00 87.19 100 GLU A C 1
ATOM 796 O O . GLU A 1 100 ? -3.254 6.665 -25.884 1.00 87.19 100 GLU A O 1
ATOM 801 N N . MET A 1 101 ? -2.440 7.681 -24.074 1.00 84.75 101 MET A N 1
ATOM 802 C CA . MET A 1 101 ? -3.549 8.637 -23.965 1.00 84.75 101 MET A CA 1
ATOM 803 C C . MET A 1 101 ? -3.417 9.821 -24.928 1.00 84.75 101 MET A C 1
ATOM 805 O O . MET A 1 101 ? -2.317 10.261 -25.250 1.00 84.75 101 MET A O 1
ATOM 809 N N . SER A 1 102 ? -4.559 10.381 -25.338 1.00 84.50 102 SER A N 1
ATOM 810 C CA . SER A 1 102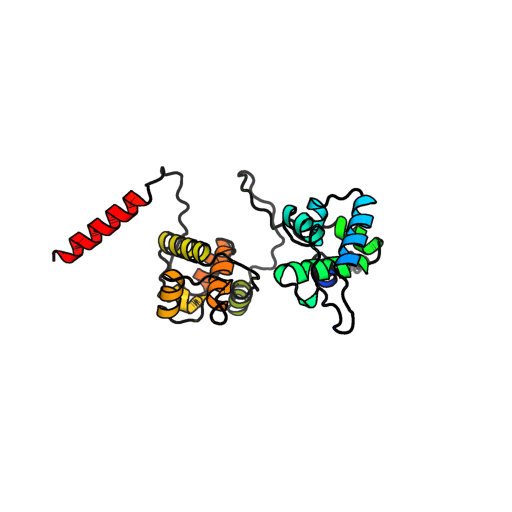 ? -4.601 11.613 -26.137 1.00 84.50 102 SER A CA 1
ATOM 811 C C . SER A 1 102 ? -4.114 12.833 -25.344 1.00 84.50 102 SER A C 1
ATOM 813 O O . SER A 1 102 ? -4.249 12.886 -24.118 1.00 84.50 102 SER A O 1
ATOM 815 N N . GLU A 1 103 ? -3.590 13.838 -26.049 1.00 76.50 103 GLU A N 1
ATOM 816 C CA . GLU A 1 103 ? -3.127 15.098 -25.444 1.00 76.50 103 GLU A CA 1
ATOM 817 C C . GLU A 1 103 ? -4.229 15.815 -24.650 1.00 76.50 103 GLU A C 1
ATOM 819 O O . GLU A 1 103 ? -3.961 16.358 -23.575 1.00 76.50 103 GLU A O 1
ATOM 824 N N . ASP A 1 104 ? -5.481 15.752 -25.113 1.00 80.50 104 ASP A N 1
ATOM 825 C CA . ASP A 1 104 ? -6.626 16.342 -24.413 1.00 80.50 104 ASP A CA 1
ATOM 826 C C . ASP A 1 104 ? -6.836 15.682 -23.043 1.00 80.50 104 ASP A C 1
ATOM 828 O O . ASP A 1 104 ? -6.939 16.366 -22.023 1.00 80.50 104 ASP A O 1
ATOM 832 N N . MET A 1 105 ? -6.796 14.346 -22.991 1.00 83.12 105 MET A N 1
ATOM 833 C CA . MET A 1 105 ? -6.926 13.599 -21.738 1.00 83.12 105 MET A CA 1
ATOM 834 C C . MET A 1 105 ? -5.758 13.866 -20.785 1.00 83.12 105 MET A C 1
ATOM 836 O O . MET A 1 105 ? -5.973 14.067 -19.591 1.00 83.12 105 MET A O 1
ATOM 840 N N . ARG A 1 106 ? -4.520 13.912 -21.296 1.00 86.19 106 ARG A N 1
ATOM 841 C CA . ARG A 1 106 ? -3.340 14.265 -20.488 1.00 86.19 106 ARG A CA 1
ATOM 842 C C . ARG A 1 106 ? -3.486 15.656 -19.887 1.00 86.19 106 ARG A C 1
ATOM 844 O O . ARG A 1 106 ? -3.239 15.846 -18.699 1.00 86.19 106 ARG A O 1
ATOM 851 N N . THR A 1 107 ? -3.921 16.617 -20.695 1.00 83.19 107 THR A N 1
ATOM 852 C CA . THR A 1 107 ? -4.112 18.007 -20.278 1.00 83.19 107 THR A CA 1
ATOM 853 C C . THR A 1 107 ? -5.185 18.132 -19.202 1.00 83.19 107 THR A C 1
ATOM 855 O O . THR A 1 107 ? -5.007 18.890 -18.248 1.00 83.19 107 THR A O 1
ATOM 858 N N . GLU A 1 108 ? -6.287 17.388 -19.313 1.00 82.50 108 GLU A N 1
ATOM 859 C CA . GLU A 1 108 ? -7.304 17.325 -18.259 1.00 82.50 108 GLU A CA 1
ATOM 860 C C . GLU A 1 108 ? -6.741 16.742 -16.961 1.00 82.50 108 GLU A C 1
ATOM 862 O O . GLU A 1 108 ? -6.909 17.338 -15.898 1.00 82.50 108 GLU A O 1
ATOM 867 N N . MET A 1 109 ? -5.998 15.639 -17.040 1.00 84.06 109 MET A N 1
ATOM 868 C CA . MET A 1 109 ? -5.404 14.996 -15.866 1.00 84.06 109 MET A CA 1
ATOM 869 C C . MET A 1 109 ? -4.330 15.847 -15.187 1.00 84.06 109 MET A C 1
ATOM 871 O O . MET A 1 109 ? -4.210 15.805 -13.969 1.00 84.06 109 MET A O 1
ATOM 875 N N . LEU A 1 110 ? -3.577 16.651 -15.942 1.00 83.19 110 LEU A N 1
ATOM 876 C CA . LEU A 1 110 ? -2.593 17.596 -15.393 1.00 83.19 110 LEU A CA 1
ATOM 877 C C . LEU A 1 110 ? -3.250 18.795 -14.705 1.00 83.19 110 LEU A C 1
ATOM 879 O O . LEU A 1 110 ? -2.635 19.416 -13.848 1.00 83.19 110 LEU A O 1
ATOM 883 N N . LYS A 1 111 ? -4.491 19.139 -15.062 1.00 80.69 111 LYS A N 1
ATOM 884 C CA . LYS A 1 111 ? -5.269 20.168 -14.351 1.00 80.69 111 LYS A CA 1
ATOM 885 C C . LYS A 1 111 ? -5.870 19.637 -13.049 1.00 80.69 111 LYS A C 1
ATOM 887 O O . LYS A 1 111 ? -6.282 20.429 -12.205 1.00 80.69 111 LYS A O 1
ATOM 892 N N . MET A 1 112 ? -5.933 18.316 -12.895 1.00 74.62 112 MET A N 1
ATOM 893 C CA . MET A 1 112 ? -6.441 17.638 -11.709 1.00 74.62 112 MET A CA 1
ATOM 894 C C . MET A 1 112 ? -5.290 17.292 -10.768 1.00 74.62 112 MET A C 1
ATOM 896 O O . MET A 1 112 ? -4.187 16.968 -11.208 1.00 74.62 112 MET A O 1
ATOM 900 N N . ASN A 1 113 ? -5.557 17.327 -9.464 1.00 69.00 113 ASN A N 1
ATOM 901 C CA . ASN A 1 113 ? -4.595 16.890 -8.462 1.00 69.00 113 ASN A CA 1
ATOM 902 C C . ASN A 1 113 ? -4.900 15.447 -8.053 1.00 69.00 113 ASN A C 1
ATOM 904 O O . ASN A 1 113 ? -5.675 15.201 -7.129 1.00 69.00 113 ASN A O 1
ATOM 908 N N . LEU A 1 114 ? -4.356 14.480 -8.799 1.00 74.38 114 LEU A N 1
ATOM 909 C CA . LEU A 1 114 ? -4.783 13.079 -8.683 1.00 74.38 114 LEU A CA 1
ATOM 910 C C . LEU A 1 114 ? -4.374 12.446 -7.343 1.00 74.38 114 LEU A C 1
ATOM 912 O O . LEU A 1 114 ? -5.003 11.481 -6.910 1.00 74.38 114 LEU A O 1
ATOM 916 N N . TYR A 1 115 ? -3.333 12.980 -6.691 1.00 64.75 115 TYR A N 1
ATOM 917 C CA . TYR A 1 115 ? -2.735 12.389 -5.487 1.00 64.75 115 TYR A CA 1
ATOM 918 C C . TYR A 1 115 ? -2.318 13.415 -4.408 1.00 64.75 115 TYR A C 1
ATOM 920 O O . TYR A 1 115 ? -1.509 13.089 -3.542 1.00 64.75 115 TYR A O 1
ATOM 928 N N . GLU A 1 116 ? -2.861 14.643 -4.404 1.00 49.59 116 GLU A N 1
ATOM 929 C CA . GLU A 1 116 ? -2.452 15.708 -3.453 1.00 49.59 116 GLU A CA 1
ATOM 930 C C . GLU A 1 116 ? -2.702 15.387 -1.970 1.00 49.59 116 GLU A C 1
ATOM 932 O O . GLU A 1 116 ? -2.145 16.039 -1.095 1.00 49.59 116 GLU A O 1
ATOM 937 N N . ASN A 1 117 ? -3.475 14.347 -1.656 1.00 42.56 117 ASN A N 1
ATOM 938 C CA . ASN A 1 117 ? -3.734 13.944 -0.271 1.00 42.56 117 ASN A CA 1
ATOM 939 C C . ASN A 1 117 ? -2.611 13.106 0.363 1.00 42.56 117 ASN A C 1
ATOM 941 O O . ASN A 1 117 ? -2.752 12.674 1.504 1.00 42.56 117 ASN A O 1
ATOM 945 N N . GLU A 1 118 ? -1.494 12.869 -0.333 1.00 42.97 118 GLU A N 1
ATOM 946 C CA . GLU A 1 118 ? -0.358 12.130 0.221 1.00 42.97 118 GLU A CA 1
ATOM 947 C C . GLU A 1 118 ? 0.974 12.860 -0.006 1.00 42.97 118 GLU A C 1
ATOM 949 O O . GLU A 1 118 ? 1.813 12.482 -0.826 1.00 42.97 118 GLU A O 1
ATOM 954 N N . SER A 1 119 ? 1.228 13.908 0.780 1.00 33.62 119 SER A N 1
ATOM 955 C CA . SER A 1 119 ? 2.600 14.304 1.114 1.00 33.62 119 SER A CA 1
ATOM 956 C C . SER A 1 119 ? 2.725 14.705 2.590 1.00 33.62 119 SER A C 1
ATOM 958 O O . SER A 1 119 ? 1.873 15.426 3.098 1.00 33.62 119 SER A O 1
ATOM 960 N N . PRO A 1 120 ? 3.757 14.212 3.303 1.00 43.44 120 PRO A N 1
ATOM 961 C CA . PRO A 1 120 ? 3.861 14.331 4.749 1.00 43.44 120 PRO A CA 1
ATOM 962 C C . PRO A 1 120 ? 4.722 15.530 5.136 1.00 43.44 120 PRO A C 1
ATOM 964 O O . PRO A 1 120 ? 5.939 15.418 5.056 1.00 43.44 120 PRO A O 1
ATOM 967 N N . LEU A 1 121 ? 4.118 16.624 5.593 1.00 30.91 121 LEU A N 1
ATOM 968 C CA . LEU A 1 121 ? 4.692 17.519 6.602 1.00 30.91 121 LEU A CA 1
ATOM 969 C C . LEU A 1 121 ? 3.534 18.221 7.316 1.00 30.91 121 LEU A C 1
ATOM 971 O O . LEU A 1 121 ? 2.675 18.815 6.673 1.00 30.91 121 LEU A O 1
ATOM 975 N N . GLN A 1 122 ? 3.513 18.083 8.640 1.00 42.66 122 GLN A N 1
ATOM 976 C CA . GLN A 1 122 ? 2.721 18.922 9.527 1.00 42.66 122 GLN A CA 1
ATOM 977 C C . GLN A 1 122 ? 3.148 20.377 9.316 1.00 42.66 122 GLN A C 1
ATOM 979 O O . GLN A 1 122 ? 4.341 20.668 9.386 1.00 42.66 122 GLN A O 1
ATOM 984 N N . ASP A 1 123 ? 2.186 21.262 9.094 1.00 31.75 123 ASP A N 1
ATOM 985 C CA . ASP A 1 123 ? 2.267 22.616 9.622 1.00 31.75 123 ASP A CA 1
ATOM 986 C C . ASP A 1 123 ? 0.901 22.919 10.238 1.00 31.75 123 ASP A C 1
ATOM 988 O O . ASP A 1 123 ? -0.145 22.685 9.622 1.00 31.75 123 ASP A O 1
ATOM 992 N N . GLU A 1 124 ? 0.924 23.278 11.514 1.00 44.03 124 GLU A N 1
ATOM 993 C CA . GLU A 1 124 ? -0.263 23.556 12.306 1.00 44.03 124 GLU A CA 1
ATOM 994 C C . GLU A 1 124 ? -0.848 24.927 11.951 1.00 44.03 124 GLU A C 1
ATOM 996 O O . GLU A 1 124 ? -0.126 25.840 11.558 1.00 44.03 124 GLU A O 1
ATOM 1001 N N . ASN A 1 125 ? -2.150 25.081 12.208 1.00 39.59 125 ASN A N 1
ATOM 1002 C CA . ASN A 1 125 ? -2.997 26.263 11.984 1.00 39.59 125 ASN A CA 1
ATOM 1003 C C . ASN A 1 125 ? -3.643 26.369 10.593 1.00 39.59 125 ASN A C 1
ATOM 1005 O O . ASN A 1 125 ? -3.246 27.174 9.760 1.00 39.59 125 ASN A O 1
ATOM 1009 N N . ASP A 1 126 ? -4.708 25.589 10.380 1.00 31.03 126 ASP A N 1
ATOM 1010 C CA . ASP A 1 126 ? -6.049 26.154 10.143 1.00 31.03 126 ASP A CA 1
ATOM 1011 C C . ASP A 1 126 ? -7.096 25.032 9.992 1.00 31.03 126 ASP A C 1
ATOM 1013 O O . ASP A 1 126 ? -7.121 24.264 9.030 1.00 31.03 126 ASP A O 1
ATOM 1017 N N . THR A 1 127 ? -8.023 24.949 10.943 1.00 34.28 127 THR A N 1
ATOM 1018 C CA . THR A 1 127 ? -9.278 24.187 10.790 1.00 34.28 127 THR A CA 1
ATOM 1019 C C . THR A 1 127 ? -10.319 25.100 10.122 1.00 34.28 127 THR A C 1
ATOM 1021 O O . THR A 1 127 ? -10.302 26.304 10.366 1.00 34.28 127 THR A O 1
ATOM 1024 N N . PRO A 1 128 ? -11.398 24.600 9.488 1.00 49.97 128 PRO A N 1
ATOM 1025 C CA . PRO A 1 128 ? -11.563 23.426 8.627 1.00 49.97 128 PRO A CA 1
ATOM 1026 C C . PRO A 1 128 ? -12.307 23.783 7.319 1.00 49.97 128 PRO A C 1
ATOM 1028 O O . PRO A 1 128 ? -13.271 24.552 7.342 1.00 49.97 128 PRO A O 1
ATOM 1031 N N . LYS A 1 129 ? -12.032 23.111 6.189 1.00 33.88 129 LYS A N 1
ATOM 1032 C CA . LYS A 1 129 ? -12.995 23.085 5.063 1.00 33.88 129 LYS A CA 1
ATOM 1033 C C . LYS A 1 129 ? -13.215 21.684 4.490 1.00 33.88 129 LYS A C 1
ATOM 1035 O O . LYS A 1 129 ? -12.580 21.256 3.540 1.00 33.88 129 LYS A O 1
ATOM 1040 N N . LYS A 1 130 ? -14.189 21.020 5.129 1.00 41.94 130 LYS A N 1
ATOM 1041 C CA . LYS A 1 130 ? -15.150 20.021 4.623 1.00 41.94 130 LYS A CA 1
ATOM 1042 C C . LYS A 1 130 ? -14.783 19.344 3.296 1.00 41.94 130 LYS A C 1
ATOM 1044 O O . LYS A 1 130 ? -15.187 19.792 2.226 1.00 41.94 130 LYS A O 1
ATOM 1049 N N . ILE A 1 131 ? -14.186 18.163 3.418 1.00 37.22 131 ILE A N 1
ATOM 1050 C CA . ILE A 1 131 ? -14.346 17.101 2.425 1.00 37.22 131 ILE A CA 1
ATOM 1051 C C . ILE A 1 131 ? -15.822 16.685 2.420 1.00 37.22 131 ILE A C 1
ATOM 1053 O O . ILE A 1 131 ? -16.477 16.597 3.465 1.00 37.22 131 ILE A O 1
ATOM 1057 N N . PHE A 1 132 ? -16.349 16.503 1.215 1.00 31.31 132 PHE A N 1
ATOM 1058 C CA . PHE A 1 132 ? -17.715 16.102 0.929 1.00 31.31 132 PHE A CA 1
ATOM 1059 C C . PHE A 1 132 ? -18.064 14.839 1.729 1.00 31.31 132 PHE A C 1
ATOM 1061 O O . PHE A 1 132 ? -17.551 13.751 1.472 1.00 31.31 132 PHE A O 1
ATOM 1068 N N . ARG A 1 133 ? -18.935 15.009 2.728 1.00 30.27 133 ARG A N 1
ATOM 1069 C CA . ARG A 1 133 ? -19.580 13.913 3.445 1.00 30.27 133 ARG A CA 1
ATOM 1070 C C . ARG A 1 133 ? -20.361 13.093 2.422 1.00 30.27 133 ARG A C 1
ATOM 1072 O O . ARG A 1 133 ? -21.432 13.515 1.993 1.00 30.27 133 ARG A O 1
ATOM 1079 N N . GLN A 1 134 ? -19.883 11.901 2.082 1.00 33.19 134 GLN A N 1
ATOM 1080 C CA . GLN A 1 134 ? -20.850 10.818 1.960 1.00 33.19 134 GLN A CA 1
ATOM 1081 C C . GLN A 1 134 ? -21.385 10.567 3.375 1.00 33.19 134 GLN A C 1
ATOM 1083 O O . GLN A 1 134 ? -20.642 10.690 4.346 1.00 33.19 134 GLN A O 1
ATOM 1088 N N . ASN A 1 135 ? -22.697 10.376 3.477 1.00 33.38 135 ASN A N 1
ATOM 1089 C CA . ASN A 1 135 ? -23.470 10.228 4.713 1.00 33.38 135 ASN A CA 1
ATOM 1090 C C . ASN A 1 135 ? -22.710 9.517 5.860 1.00 33.38 135 ASN A C 1
ATOM 1092 O O . ASN A 1 135 ? -21.967 8.578 5.575 1.00 33.38 135 ASN A O 1
ATOM 1096 N N . PRO A 1 136 ? -22.957 9.871 7.141 1.00 41.47 136 PRO A N 1
ATOM 1097 C CA . PRO A 1 136 ? -22.481 9.131 8.310 1.00 41.47 136 PRO A CA 1
ATOM 1098 C C . PRO A 1 136 ? -23.196 7.772 8.378 1.00 41.47 136 PRO A C 1
ATOM 1100 O O . PRO A 1 136 ? -24.096 7.546 9.180 1.00 41.47 136 PRO A O 1
AT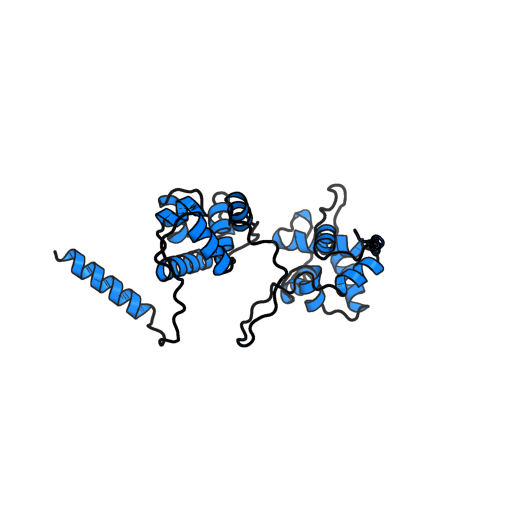OM 1103 N N . ALA A 1 137 ? -22.858 6.880 7.454 1.00 44.84 137 ALA A N 1
ATOM 1104 C CA . ALA A 1 137 ? -23.306 5.508 7.454 1.00 44.84 137 ALA A CA 1
ATOM 1105 C C . ALA A 1 137 ? -22.388 4.759 8.418 1.00 44.84 137 ALA A C 1
ATOM 1107 O O . ALA A 1 137 ? -21.190 4.642 8.179 1.00 44.84 137 ALA A O 1
ATOM 1108 N N . THR A 1 138 ? -22.975 4.339 9.535 1.00 63.19 138 THR A N 1
ATOM 1109 C CA . THR A 1 138 ? -22.467 3.394 10.531 1.00 63.19 138 THR A CA 1
ATOM 1110 C C . THR A 1 138 ? -21.270 2.582 10.033 1.00 63.19 138 THR A C 1
ATOM 1112 O O . THR A 1 138 ? -21.402 1.852 9.053 1.00 63.19 138 THR A O 1
ATOM 1115 N N . MET A 1 139 ? -20.120 2.685 10.710 1.00 72.50 139 MET A N 1
ATOM 1116 C CA . MET A 1 139 ? -18.958 1.828 10.450 1.00 72.50 139 MET A CA 1
ATOM 1117 C C . MET A 1 139 ? -19.421 0.363 10.359 1.00 72.50 139 MET A C 1
ATOM 1119 O O . MET A 1 139 ? -20.039 -0.140 11.294 1.00 72.50 139 MET A O 1
ATOM 1123 N N . THR A 1 140 ? -19.198 -0.298 9.219 1.00 80.94 140 THR A N 1
ATOM 1124 C CA . THR A 1 140 ? -19.620 -1.689 8.969 1.00 80.94 140 THR A CA 1
ATOM 1125 C C . THR A 1 140 ? -18.423 -2.630 8.939 1.00 80.94 140 THR A C 1
ATOM 1127 O O . THR A 1 140 ? -17.298 -2.217 8.650 1.00 80.94 140 THR A O 1
ATOM 1130 N N . ALA A 1 141 ? -18.651 -3.928 9.162 1.00 75.06 141 ALA A N 1
ATOM 1131 C CA . ALA A 1 141 ? -17.591 -4.932 9.077 1.00 75.06 141 ALA A CA 1
ATOM 1132 C C . ALA A 1 141 ? -16.955 -4.985 7.675 1.00 75.06 141 ALA A C 1
ATOM 1134 O O . ALA A 1 141 ? -15.751 -5.202 7.553 1.00 75.06 141 ALA A O 1
ATOM 1135 N N . GLU A 1 142 ? -17.741 -4.774 6.617 1.00 77.44 142 GLU A N 1
ATOM 1136 C CA . GLU A 1 142 ?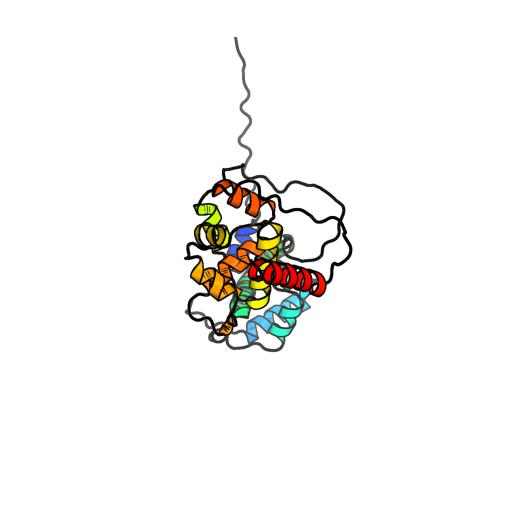 -17.285 -4.670 5.226 1.00 77.44 142 GLU A CA 1
ATOM 1137 C C . GLU A 1 142 ? -16.290 -3.522 5.079 1.00 77.44 142 GLU A C 1
ATOM 1139 O O . GLU A 1 142 ? -15.182 -3.730 4.580 1.00 77.44 142 GLU A O 1
ATOM 1144 N N . ARG A 1 143 ? -16.650 -2.342 5.598 1.00 82.75 143 ARG A N 1
ATOM 1145 C CA . ARG A 1 143 ? -15.808 -1.152 5.525 1.00 82.75 143 ARG A CA 1
ATOM 1146 C C . ARG A 1 143 ? -14.500 -1.337 6.285 1.00 82.75 143 ARG A C 1
ATOM 1148 O O . ARG A 1 143 ? -13.439 -1.015 5.752 1.00 82.75 143 ARG A O 1
ATOM 1155 N N . VAL A 1 144 ? -14.545 -1.926 7.483 1.00 82.88 144 VAL A N 1
ATOM 1156 C CA . VAL A 1 144 ? -13.319 -2.256 8.226 1.00 82.88 144 VAL A CA 1
ATOM 1157 C C . VAL A 1 144 ? -12.442 -3.210 7.416 1.00 82.88 144 VAL A C 1
ATOM 1159 O O . VAL A 1 144 ? -11.237 -2.994 7.300 1.00 82.88 144 VAL A O 1
ATOM 1162 N N . ARG A 1 145 ? -13.014 -4.257 6.806 1.00 81.62 145 ARG A N 1
ATOM 1163 C CA . ARG A 1 145 ? -12.234 -5.191 5.977 1.00 81.62 145 ARG A CA 1
ATOM 1164 C C . ARG A 1 145 ? -11.584 -4.491 4.786 1.00 81.62 145 ARG A C 1
ATOM 1166 O O . ARG A 1 145 ? -10.436 -4.810 4.484 1.00 81.62 145 ARG A O 1
ATOM 1173 N N . GLU A 1 146 ? -12.274 -3.574 4.119 1.00 84.12 146 GLU A N 1
ATOM 1174 C CA . GLU A 1 146 ? -11.704 -2.806 3.008 1.00 84.12 146 GLU A CA 1
ATOM 1175 C C . GLU A 1 146 ? -10.518 -1.958 3.461 1.00 84.12 146 GLU A C 1
ATOM 1177 O O . GLU A 1 146 ? -9.451 -2.042 2.858 1.00 84.12 146 GLU A O 1
ATOM 1182 N N . LEU A 1 147 ? -10.670 -1.196 4.546 1.00 85.19 147 LEU A N 1
ATOM 1183 C CA . LEU A 1 147 ? -9.599 -0.358 5.094 1.00 85.19 147 LEU A CA 1
ATOM 1184 C C . LEU A 1 147 ? -8.381 -1.195 5.508 1.00 85.19 147 LEU A C 1
ATOM 1186 O O . LEU A 1 147 ? -7.239 -0.870 5.189 1.00 85.19 147 LEU A O 1
ATOM 1190 N N . MET A 1 148 ? -8.618 -2.328 6.167 1.00 84.31 148 MET A N 1
ATOM 1191 C CA . MET A 1 148 ? -7.558 -3.154 6.741 1.00 84.31 148 MET A CA 1
ATOM 1192 C C . MET A 1 148 ? -6.794 -3.995 5.714 1.00 84.31 148 MET A C 1
ATOM 1194 O O . MET A 1 148 ? -5.638 -4.343 5.960 1.00 84.31 148 MET A O 1
ATOM 1198 N N . ASN A 1 149 ? -7.404 -4.331 4.576 1.00 82.88 149 ASN A N 1
ATOM 1199 C CA . ASN A 1 149 ? -6.804 -5.205 3.561 1.00 82.88 149 ASN A CA 1
ATOM 1200 C C . ASN A 1 149 ? -6.293 -4.451 2.323 1.00 82.88 149 ASN A C 1
ATOM 1202 O O . ASN A 1 149 ? -6.050 -5.083 1.294 1.00 82.88 149 ASN A O 1
ATOM 1206 N N . GLN A 1 150 ? -6.099 -3.131 2.410 1.00 77.94 150 GLN A N 1
ATOM 1207 C CA . GLN A 1 150 ? -5.451 -2.373 1.338 1.00 77.94 150 GLN A CA 1
ATOM 1208 C C . GLN A 1 150 ? -4.065 -2.964 1.025 1.00 77.94 150 GLN A C 1
ATOM 1210 O O . GLN A 1 150 ? -3.303 -3.258 1.954 1.00 77.94 150 GLN A O 1
ATOM 1215 N N . PRO A 1 151 ? -3.727 -3.191 -0.255 1.00 73.12 151 PRO A N 1
ATOM 1216 C CA . PRO A 1 151 ? -2.474 -3.831 -0.626 1.00 73.12 151 PRO A CA 1
ATOM 1217 C C . PRO A 1 151 ? -1.281 -2.945 -0.255 1.00 73.12 151 PRO A C 1
ATOM 1219 O O . PRO A 1 151 ? -1.285 -1.741 -0.494 1.00 73.12 151 PRO A O 1
ATOM 1222 N N . VAL A 1 152 ? -0.229 -3.557 0.296 1.00 72.75 152 VAL A N 1
ATOM 1223 C CA . VAL A 1 152 ? 1.016 -2.855 0.638 1.00 72.75 152 VAL A CA 1
ATOM 1224 C C . VAL A 1 152 ? 2.178 -3.484 -0.112 1.00 72.75 152 VAL A C 1
ATOM 1226 O O . VAL A 1 152 ? 2.418 -4.685 0.000 1.00 72.75 152 VAL A O 1
ATOM 1229 N N . ALA A 1 153 ? 2.907 -2.669 -0.873 1.00 59.34 153 ALA A N 1
ATOM 1230 C CA . ALA A 1 153 ? 4.044 -3.124 -1.671 1.00 59.34 153 ALA A CA 1
ATOM 1231 C C . ALA A 1 153 ? 5.294 -3.393 -0.812 1.00 59.34 153 ALA A C 1
ATOM 1233 O O . ALA A 1 153 ? 5.979 -4.403 -0.985 1.00 59.34 153 ALA A O 1
ATOM 1234 N N . TYR A 1 154 ? 5.576 -2.501 0.139 1.00 72.88 154 TYR A N 1
ATOM 1235 C CA . TYR A 1 154 ? 6.700 -2.596 1.065 1.00 72.88 154 TYR A CA 1
ATOM 1236 C C . TYR A 1 154 ? 6.383 -1.865 2.363 1.00 72.88 154 TYR A C 1
ATOM 1238 O O . TYR A 1 154 ? 5.733 -0.820 2.357 1.00 72.88 154 TYR A O 1
ATOM 1246 N N . MET A 1 155 ? 6.887 -2.393 3.471 1.00 79.00 155 MET A N 1
ATOM 1247 C CA . MET A 1 155 ? 6.884 -1.699 4.749 1.00 79.00 155 MET A CA 1
ATOM 1248 C C . MET A 1 155 ? 8.070 -2.139 5.594 1.00 79.00 155 MET A C 1
ATOM 1250 O O . MET A 1 155 ? 8.518 -3.280 5.520 1.00 79.00 155 MET A O 1
ATOM 1254 N N . ASN A 1 156 ? 8.518 -1.249 6.472 1.00 83.19 156 ASN A N 1
ATOM 1255 C CA . ASN A 1 156 ? 9.438 -1.629 7.527 1.00 83.19 156 ASN A CA 1
ATOM 1256 C C . ASN A 1 156 ? 8.643 -2.321 8.648 1.00 83.19 156 ASN A C 1
ATOM 1258 O O . ASN A 1 156 ? 7.936 -1.664 9.419 1.00 83.19 156 ASN A O 1
ATOM 1262 N N . THR A 1 157 ? 8.748 -3.650 8.720 1.00 80.88 157 THR A N 1
ATOM 1263 C CA . THR A 1 157 ? 8.021 -4.478 9.696 1.00 80.88 157 THR A CA 1
ATOM 1264 C C . THR A 1 157 ? 8.406 -4.132 11.132 1.00 80.88 157 THR A C 1
ATOM 1266 O O . THR A 1 157 ? 7.543 -4.090 12.005 1.00 80.88 157 THR A O 1
ATOM 1269 N N . ARG A 1 158 ? 9.672 -3.787 11.397 1.00 81.25 158 ARG A N 1
ATOM 1270 C CA . ARG A 1 158 ? 10.113 -3.344 12.728 1.00 81.25 158 ARG A CA 1
ATOM 1271 C C . ARG A 1 158 ? 9.443 -2.036 13.117 1.00 81.25 158 ARG A C 1
ATOM 1273 O O . ARG A 1 158 ? 8.831 -1.974 14.179 1.00 81.25 158 ARG A O 1
ATOM 1280 N N . LYS A 1 159 ? 9.477 -1.032 12.239 1.00 83.69 159 LYS A N 1
ATOM 1281 C CA . LYS A 1 159 ? 8.860 0.274 12.491 1.00 83.69 159 LYS A CA 1
ATOM 1282 C C . LYS A 1 159 ? 7.367 0.134 12.772 1.00 83.69 159 LYS A C 1
ATOM 1284 O O . LYS A 1 159 ? 6.917 0.567 13.824 1.00 83.69 159 LYS A O 1
ATOM 1289 N N . VAL A 1 160 ? 6.616 -0.532 11.891 1.00 85.38 160 VAL A N 1
ATOM 1290 C CA . VAL A 1 160 ? 5.160 -0.662 12.068 1.00 85.38 160 VAL A CA 1
ATOM 1291 C C . VAL A 1 160 ? 4.805 -1.434 13.343 1.00 85.38 160 VAL A C 1
ATOM 1293 O O . VAL A 1 160 ? 3.849 -1.088 14.031 1.00 85.38 160 VAL A O 1
ATOM 1296 N N . THR A 1 161 ? 5.593 -2.448 13.719 1.00 87.06 161 THR A N 1
ATOM 1297 C CA . THR A 1 161 ? 5.364 -3.159 14.986 1.00 87.06 161 THR A CA 1
ATOM 1298 C C . THR A 1 161 ? 5.680 -2.302 16.210 1.00 87.06 161 THR A C 1
ATOM 1300 O O . THR A 1 161 ? 4.979 -2.427 17.214 1.00 87.06 161 THR A O 1
ATOM 1303 N N . SER A 1 162 ? 6.677 -1.416 16.141 1.00 83.56 162 SER A N 1
ATOM 1304 C CA . SER A 1 162 ? 6.957 -0.427 17.189 1.00 83.56 162 SER A CA 1
ATOM 1305 C C . SER A 1 162 ? 5.841 0.611 17.301 1.00 83.56 162 SER A C 1
ATOM 1307 O O . SER A 1 162 ? 5.341 0.834 18.401 1.00 83.56 162 SER A O 1
ATOM 1309 N N . ASP A 1 163 ? 5.388 1.164 16.174 1.00 84.50 163 ASP A N 1
ATOM 1310 C CA . ASP A 1 163 ? 4.298 2.145 16.119 1.00 84.50 163 ASP A CA 1
ATOM 1311 C C . ASP A 1 163 ? 3.008 1.566 16.731 1.00 84.50 163 ASP A C 1
ATOM 1313 O O . ASP A 1 163 ? 2.369 2.197 17.570 1.00 84.50 163 ASP A O 1
ATOM 1317 N N . ILE A 1 164 ? 2.674 0.312 16.403 1.00 91.44 164 ILE A N 1
ATOM 1318 C CA . ILE A 1 164 ? 1.522 -0.396 16.982 1.00 91.44 164 ILE A CA 1
ATOM 1319 C C . ILE A 1 164 ? 1.686 -0.625 18.487 1.00 91.44 164 ILE A C 1
ATOM 1321 O O . ILE A 1 164 ? 0.719 -0.482 19.233 1.00 91.44 164 ILE A O 1
ATOM 1325 N N . LYS A 1 165 ? 2.887 -0.983 18.965 1.00 87.69 165 LYS A N 1
ATOM 1326 C CA . LYS A 1 165 ? 3.138 -1.139 20.409 1.00 87.69 165 LYS A CA 1
ATOM 1327 C C . LYS A 1 165 ? 2.935 0.181 21.149 1.00 87.69 165 LYS A C 1
ATOM 1329 O O . LYS A 1 165 ? 2.310 0.173 22.206 1.00 87.69 165 LYS A O 1
ATOM 1334 N N . MET A 1 166 ? 3.441 1.283 20.595 1.00 83.06 166 MET A N 1
ATOM 1335 C CA . MET A 1 166 ? 3.257 2.621 21.158 1.00 83.06 166 MET A CA 1
ATOM 1336 C C . MET A 1 166 ? 1.783 3.012 21.174 1.00 83.06 166 MET A C 1
ATOM 1338 O O . MET A 1 166 ? 1.272 3.434 22.206 1.00 83.06 166 MET A O 1
ATOM 1342 N N . TRP A 1 167 ? 1.084 2.810 20.058 1.00 89.69 167 TRP A N 1
ATOM 1343 C CA . TRP A 1 167 ? -0.342 3.085 19.960 1.00 89.69 167 TRP A CA 1
ATOM 1344 C C . TRP A 1 167 ? -1.149 2.270 20.981 1.00 89.69 167 TRP A C 1
ATOM 1346 O O . TRP A 1 167 ? -1.928 2.847 21.731 1.00 89.69 167 TRP A O 1
ATOM 1356 N N . MET A 1 168 ? -0.916 0.957 21.110 1.00 85.88 168 MET A N 1
ATOM 1357 C CA . MET A 1 168 ? -1.593 0.119 22.117 1.00 85.88 168 MET A CA 1
ATOM 1358 C C . MET A 1 168 ? -1.316 0.571 23.554 1.00 85.88 168 MET A C 1
ATOM 1360 O O . MET A 1 168 ? -2.186 0.422 24.405 1.00 85.88 168 MET A O 1
ATOM 1364 N N . ALA A 1 169 ? -0.119 1.094 23.836 1.00 82.62 169 ALA A N 1
ATOM 1365 C CA . ALA A 1 169 ? 0.219 1.618 25.156 1.00 82.62 169 ALA A CA 1
ATOM 1366 C C . ALA A 1 169 ? -0.546 2.914 25.458 1.00 82.62 169 ALA A C 1
ATOM 1368 O O . ALA A 1 169 ? -1.159 3.013 26.516 1.00 82.62 169 ALA A O 1
ATOM 1369 N N . LYS A 1 170 ? -0.574 3.861 24.509 1.00 80.94 170 LYS A N 1
ATOM 1370 C CA . LYS A 1 170 ? -1.308 5.133 24.645 1.00 80.94 170 LYS A CA 1
ATOM 1371 C C . LYS A 1 170 ? -2.811 4.925 24.789 1.00 80.94 170 LYS A C 1
ATOM 1373 O O . LYS A 1 170 ? -3.465 5.573 25.588 1.00 80.94 170 LYS A O 1
ATOM 1378 N N . THR A 1 171 ? -3.341 3.993 24.012 1.00 79.38 171 THR A N 1
ATOM 1379 C CA . THR A 1 171 ? -4.775 3.708 23.936 1.00 79.38 171 THR A CA 1
ATOM 1380 C C . THR A 1 171 ? -5.214 2.642 24.940 1.00 79.38 171 THR A C 1
ATOM 1382 O O . THR A 1 171 ? -6.374 2.278 24.998 1.00 79.38 171 THR A O 1
ATOM 1385 N N . GLN A 1 172 ? -4.300 2.049 25.707 1.00 81.12 172 GLN A N 1
ATOM 1386 C CA . GLN A 1 172 ? -4.615 0.911 26.583 1.00 81.12 172 GLN A CA 1
ATOM 1387 C C . GLN A 1 172 ? -5.342 -0.248 25.854 1.00 81.12 172 GLN A C 1
ATOM 1389 O O . GLN A 1 172 ? -5.961 -1.117 26.473 1.00 81.12 172 GLN A O 1
ATOM 1394 N N . THR A 1 173 ? -5.241 -0.310 24.520 1.00 84.50 173 THR A N 1
ATOM 1395 C CA . THR A 1 173 ? -5.927 -1.319 23.715 1.00 84.50 173 THR A CA 1
ATOM 1396 C C . THR A 1 173 ? -5.307 -2.683 23.975 1.00 84.50 173 THR A C 1
ATOM 1398 O O . THR A 1 173 ? -4.102 -2.905 23.806 1.00 84.50 173 THR A O 1
ATOM 1401 N N . THR A 1 174 ? -6.137 -3.662 24.334 1.00 84.50 174 THR A N 1
ATOM 1402 C CA . THR A 1 174 ? -5.613 -4.996 24.622 1.00 84.50 174 THR A CA 1
ATOM 1403 C C . THR A 1 174 ? -5.144 -5.701 23.346 1.00 84.50 174 THR A C 1
ATOM 1405 O O . THR A 1 174 ? -5.825 -5.741 22.318 1.00 84.50 174 THR A O 1
ATOM 1408 N N . ARG A 1 175 ? -4.001 -6.395 23.433 1.00 83.75 175 ARG A N 1
ATOM 1409 C CA . ARG A 1 175 ? -3.499 -7.255 22.341 1.00 83.75 175 ARG A CA 1
ATOM 1410 C C . ARG A 1 175 ? -4.515 -8.324 21.914 1.00 83.75 175 ARG A C 1
ATOM 1412 O O . ARG A 1 175 ? -4.503 -8.757 20.767 1.00 83.75 175 ARG A O 1
ATOM 1419 N N . LYS A 1 176 ? -5.374 -8.787 22.834 1.00 83.00 176 LYS A N 1
ATOM 1420 C CA . LYS A 1 176 ? -6.431 -9.769 22.533 1.00 83.00 176 LYS A CA 1
ATOM 1421 C C . LYS A 1 176 ? -7.503 -9.151 21.638 1.00 83.00 176 LYS A C 1
ATOM 1423 O O . LYS A 1 176 ? -7.856 -9.761 20.631 1.00 83.00 176 LYS A O 1
ATOM 1428 N N . TRP A 1 177 ? -7.982 -7.965 22.007 1.00 88.19 177 TRP A N 1
ATOM 1429 C CA . TRP A 1 177 ? -8.990 -7.235 21.248 1.00 88.19 177 TRP A CA 1
ATOM 1430 C C . TRP A 1 177 ? -8.484 -6.941 19.836 1.00 88.19 177 TRP A C 1
ATOM 1432 O O . TRP A 1 177 ? -9.108 -7.354 18.864 1.00 88.19 177 TRP A O 1
ATOM 1442 N N . PHE A 1 178 ? -7.281 -6.373 19.721 1.00 89.00 178 PHE A N 1
ATOM 1443 C CA . PHE A 1 178 ? -6.714 -6.012 18.423 1.00 89.00 178 PHE A CA 1
ATOM 1444 C C . PHE A 1 178 ? -6.496 -7.233 17.517 1.00 89.00 178 PHE A C 1
ATOM 1446 O O . PHE A 1 178 ? -6.862 -7.231 16.344 1.00 89.00 178 PHE A O 1
ATOM 1453 N N . ALA A 1 179 ? -5.949 -8.325 18.061 1.00 85.75 179 ALA A N 1
ATOM 1454 C CA . ALA A 1 179 ? -5.753 -9.545 17.282 1.00 85.75 179 ALA A CA 1
ATOM 1455 C C . ALA A 1 179 ? -7.082 -10.117 16.754 1.00 85.75 179 ALA A C 1
ATOM 1457 O O . ALA A 1 179 ? -7.152 -10.551 15.604 1.00 85.75 179 ALA A O 1
ATOM 1458 N N . THR A 1 180 ? -8.135 -10.092 17.573 1.00 81.44 180 THR A N 1
ATOM 1459 C CA . THR A 1 180 ? -9.422 -10.713 17.232 1.00 81.44 180 THR A CA 1
ATOM 1460 C C . THR A 1 180 ? -10.222 -9.843 16.267 1.00 81.44 180 THR A C 1
ATOM 1462 O O . THR A 1 180 ? -10.615 -10.321 15.207 1.00 81.44 180 THR A O 1
ATOM 1465 N N . ASN A 1 181 ? -10.402 -8.565 16.599 1.00 83.12 181 ASN A N 1
ATOM 1466 C CA . ASN A 1 181 ? -11.310 -7.669 15.884 1.00 83.12 181 ASN A CA 1
ATOM 1467 C C . ASN A 1 181 ? -10.677 -7.049 14.638 1.00 83.12 181 ASN A C 1
ATOM 1469 O O . ASN A 1 181 ? -11.340 -6.896 13.619 1.00 83.12 181 ASN A O 1
ATOM 1473 N N . ILE A 1 182 ? -9.378 -6.742 14.691 1.00 87.31 182 ILE A N 1
ATOM 1474 C CA . ILE A 1 182 ? -8.691 -6.050 13.595 1.00 87.31 182 ILE A CA 1
ATOM 1475 C C . ILE A 1 182 ? -7.975 -7.053 12.691 1.00 87.31 182 ILE A C 1
ATOM 1477 O O . ILE A 1 182 ? -8.102 -7.039 11.464 1.00 87.31 182 ILE A O 1
ATOM 1481 N N . MET A 1 183 ? -7.231 -7.985 13.288 1.00 85.44 183 MET A N 1
ATOM 1482 C CA . MET A 1 183 ? -6.445 -8.935 12.501 1.00 85.44 183 MET A CA 1
ATOM 1483 C C . MET A 1 183 ? -7.219 -10.186 12.085 1.00 85.44 183 MET A C 1
ATOM 1485 O O . MET A 1 183 ? -6.842 -10.802 11.083 1.00 85.44 183 MET A O 1
ATOM 1489 N N . GLY A 1 184 ? -8.278 -10.568 12.805 1.00 83.62 184 GLY A N 1
ATOM 1490 C CA . GLY A 1 184 ? -8.958 -11.854 12.611 1.00 83.62 184 GLY A CA 1
ATOM 1491 C C . GLY A 1 184 ? -8.033 -13.045 12.896 1.00 83.62 184 GLY A C 1
ATOM 1492 O O . GLY A 1 184 ? -8.056 -14.048 12.182 1.00 83.62 184 GLY A O 1
ATOM 1493 N N . ARG A 1 185 ? -7.131 -12.904 13.876 1.00 85.31 185 ARG A N 1
ATOM 1494 C CA . ARG A 1 185 ? -6.101 -13.891 14.239 1.00 85.31 185 ARG A CA 1
ATOM 1495 C C . ARG A 1 185 ? -6.054 -14.098 15.754 1.00 85.31 185 ARG A C 1
ATOM 1497 O O . ARG A 1 185 ? -6.533 -13.287 16.538 1.00 85.31 185 ARG A O 1
ATOM 1504 N N . ALA A 1 186 ? -5.410 -15.179 16.188 1.00 79.06 186 ALA A N 1
ATOM 1505 C CA . ALA A 1 186 ? -5.190 -15.426 17.609 1.00 79.06 186 ALA A CA 1
ATOM 1506 C C . ALA A 1 186 ? -4.203 -14.411 18.219 1.00 79.06 186 ALA A C 1
ATOM 1508 O O . ALA A 1 186 ? -3.200 -14.047 17.599 1.00 79.06 186 ALA A O 1
ATOM 1509 N N . LYS A 1 187 ? -4.413 -14.040 19.494 1.00 81.88 187 LYS A N 1
ATOM 1510 C CA . LYS A 1 187 ? -3.506 -13.173 20.281 1.00 81.88 187 LYS A CA 1
ATOM 1511 C C . LYS A 1 187 ? -2.039 -13.609 20.179 1.00 81.88 187 LYS A C 1
ATOM 1513 O O . LYS A 1 187 ? -1.153 -12.766 20.061 1.00 81.88 187 LYS A O 1
ATOM 1518 N N . ARG A 1 188 ? -1.776 -14.923 20.218 1.00 72.69 188 ARG A N 1
ATOM 1519 C CA . ARG A 1 188 ? -0.417 -15.486 20.134 1.00 72.69 188 ARG A CA 1
ATOM 1520 C C . ARG A 1 188 ? 0.284 -15.082 18.835 1.00 72.69 188 ARG A C 1
ATOM 1522 O O . ARG A 1 188 ? 1.453 -14.717 18.875 1.00 72.69 188 ARG A O 1
ATOM 1529 N N . THR A 1 189 ? -0.436 -15.090 17.714 1.00 80.62 189 THR A N 1
ATOM 1530 C CA . THR A 1 189 ? 0.088 -14.680 16.407 1.00 80.62 189 THR A CA 1
ATOM 1531 C C . THR A 1 189 ? 0.514 -13.216 16.425 1.00 80.62 189 THR A C 1
ATOM 1533 O O . THR A 1 189 ? 1.632 -12.915 16.016 1.00 80.62 189 THR A O 1
ATOM 1536 N N . LEU A 1 190 ? -0.322 -12.315 16.951 1.00 86.25 190 LEU A N 1
ATOM 1537 C CA . LEU A 1 190 ? 0.030 -10.897 17.076 1.00 86.25 190 LEU A CA 1
ATOM 1538 C C . LEU A 1 190 ? 1.281 -10.705 17.947 1.00 86.25 190 LEU A C 1
ATOM 1540 O O . LEU A 1 190 ? 2.202 -10.010 17.538 1.00 86.25 190 LEU A O 1
ATOM 1544 N N . VAL A 1 191 ? 1.353 -11.352 19.116 1.00 81.06 191 VAL A N 1
ATOM 1545 C CA . VAL A 1 191 ? 2.506 -11.224 20.029 1.00 81.06 191 VAL A CA 1
ATOM 1546 C C . VAL A 1 191 ? 3.814 -11.646 19.358 1.00 81.06 191 VAL A C 1
ATOM 1548 O O . VAL A 1 191 ? 4.810 -10.938 19.485 1.00 81.06 191 VAL A O 1
ATOM 1551 N N . ILE A 1 192 ? 3.811 -12.759 18.617 1.00 80.00 192 ILE A N 1
ATOM 1552 C CA . ILE A 1 192 ? 4.997 -13.226 17.886 1.00 80.00 192 ILE A CA 1
ATOM 1553 C C . ILE A 1 192 ? 5.425 -12.190 16.843 1.00 80.00 192 ILE A C 1
ATOM 1555 O O . ILE A 1 192 ? 6.585 -11.794 16.837 1.00 80.00 192 ILE A O 1
ATOM 1559 N N . ASN A 1 193 ? 4.494 -11.708 16.012 1.00 87.44 193 ASN A N 1
ATOM 1560 C CA . ASN A 1 193 ? 4.816 -10.756 14.943 1.00 87.44 193 ASN A CA 1
ATOM 1561 C C . ASN A 1 193 ? 5.281 -9.395 15.483 1.00 87.44 193 ASN A C 1
ATOM 1563 O O . ASN A 1 193 ? 6.130 -8.767 14.857 1.00 87.44 193 ASN A O 1
ATOM 1567 N N . LEU A 1 194 ? 4.760 -8.957 16.638 1.00 86.31 194 LEU A N 1
ATOM 1568 C CA . LEU A 1 194 ? 5.181 -7.718 17.295 1.00 86.31 194 LEU A CA 1
ATOM 1569 C C . LEU A 1 194 ? 6.564 -7.833 17.950 1.00 86.31 194 LEU A C 1
ATOM 1571 O O . LEU A 1 194 ? 7.333 -6.876 17.923 1.00 86.31 194 LEU A O 1
ATOM 1575 N N . ASN A 1 195 ? 6.876 -8.952 18.606 1.00 78.38 195 ASN A N 1
ATOM 1576 C CA . ASN A 1 195 ? 8.129 -9.099 19.359 1.00 78.38 195 ASN A CA 1
ATOM 1577 C C . ASN A 1 195 ? 9.291 -9.589 18.498 1.00 78.38 195 ASN A C 1
ATOM 1579 O O . ASN A 1 195 ? 10.431 -9.220 18.760 1.00 78.38 195 ASN A O 1
ATOM 1583 N N . TYR A 1 196 ? 8.991 -10.373 17.467 1.00 83.56 196 TYR A N 1
ATOM 1584 C CA . TYR A 1 196 ? 9.975 -10.964 16.570 1.00 83.56 196 TYR A CA 1
ATOM 1585 C C . TYR A 1 196 ? 9.590 -10.674 15.113 1.00 83.56 196 TYR A C 1
ATOM 1587 O O . TYR A 1 196 ? 9.242 -11.598 14.372 1.00 83.56 196 TYR A O 1
ATOM 1595 N N . PRO A 1 197 ? 9.588 -9.390 14.700 1.00 86.94 197 PRO A N 1
ATOM 1596 C CA . PRO A 1 197 ? 9.279 -9.030 13.329 1.00 86.94 197 PRO A CA 1
ATOM 1597 C C . PRO A 1 197 ? 10.312 -9.617 12.372 1.00 86.94 197 PRO A C 1
ATOM 1599 O O . PRO A 1 197 ? 11.512 -9.397 12.538 1.00 86.94 197 PRO A O 1
ATOM 1602 N N . LYS A 1 198 ? 9.833 -10.353 11.368 1.00 80.81 198 LYS A N 1
ATOM 1603 C CA . LYS A 1 198 ? 10.661 -10.757 10.228 1.00 80.81 198 LYS A CA 1
ATOM 1604 C C . LYS A 1 198 ? 10.747 -9.618 9.227 1.00 80.81 198 LYS A C 1
ATOM 1606 O O . LYS A 1 198 ? 9.810 -8.824 9.125 1.00 80.81 198 LYS A O 1
ATOM 1611 N N . GLU A 1 199 ? 11.841 -9.558 8.482 1.00 78.88 199 GLU A N 1
ATOM 1612 C CA . GLU A 1 199 ? 11.983 -8.587 7.400 1.00 78.88 199 GLU A CA 1
ATOM 1613 C C . GLU A 1 199 ? 10.919 -8.842 6.324 1.00 78.88 199 GLU A C 1
ATOM 1615 O O . GLU A 1 199 ? 10.518 -9.983 6.073 1.00 78.88 199 GLU A O 1
ATOM 1620 N N . TRP A 1 200 ? 10.419 -7.772 5.707 1.00 76.62 200 TRP A N 1
ATOM 1621 C CA . TRP A 1 200 ? 9.296 -7.842 4.767 1.00 76.62 200 TRP A CA 1
ATOM 1622 C C . TRP A 1 200 ? 9.580 -8.762 3.569 1.00 76.62 200 TRP A C 1
ATOM 1624 O O . TRP A 1 200 ? 8.692 -9.451 3.053 1.00 76.62 200 TRP A O 1
ATOM 1634 N N . GLU A 1 201 ? 10.839 -8.799 3.153 1.00 80.44 201 GLU A N 1
ATOM 1635 C CA . GLU A 1 201 ? 11.370 -9.576 2.039 1.00 80.44 201 GLU A CA 1
ATOM 1636 C C . GLU A 1 201 ? 11.340 -11.082 2.316 1.00 80.44 201 GLU A C 1
ATOM 1638 O O . GLU A 1 201 ? 11.113 -11.873 1.402 1.00 80.44 201 GLU A O 1
ATOM 1643 N N . GLU A 1 202 ? 11.516 -11.480 3.576 1.00 83.25 202 GLU A N 1
ATOM 1644 C CA . GLU A 1 202 ? 11.569 -12.882 4.008 1.00 83.25 202 GLU A CA 1
ATOM 1645 C C . GLU A 1 202 ? 10.173 -13.483 4.221 1.00 83.25 202 GLU A C 1
ATOM 1647 O O . GLU A 1 202 ? 10.004 -14.698 4.375 1.00 83.25 202 GLU A O 1
ATOM 1652 N N . LEU A 1 203 ? 9.143 -12.637 4.236 1.00 80.12 203 LEU A N 1
ATOM 1653 C CA . LEU A 1 203 ? 7.766 -13.060 4.421 1.00 80.12 203 LEU A CA 1
ATOM 1654 C C . LEU A 1 203 ? 7.198 -13.631 3.112 1.00 80.12 203 LEU A C 1
ATOM 1656 O O . LEU A 1 203 ? 6.768 -12.910 2.211 1.00 80.12 203 LEU A O 1
ATOM 1660 N N . THR A 1 204 ? 7.139 -14.957 3.024 1.00 70.81 204 THR A N 1
ATOM 1661 C CA . THR A 1 204 ? 6.398 -15.682 1.973 1.00 70.81 204 THR A CA 1
ATOM 1662 C C . THR A 1 204 ? 4.953 -15.981 2.380 1.00 70.81 204 THR A C 1
ATOM 1664 O O . THR A 1 204 ? 4.063 -16.024 1.536 1.00 70.81 204 THR A O 1
ATOM 1667 N N . ARG A 1 205 ? 4.698 -16.144 3.684 1.00 73.69 205 ARG A N 1
ATOM 1668 C CA . ARG A 1 205 ? 3.375 -16.325 4.305 1.00 73.69 205 ARG A CA 1
ATOM 1669 C C . ARG A 1 205 ? 3.276 -15.410 5.526 1.00 73.69 205 ARG A C 1
ATOM 1671 O O . ARG A 1 205 ? 4.292 -15.149 6.166 1.00 73.69 205 ARG A O 1
ATOM 1678 N N . GLY A 1 206 ? 2.080 -14.935 5.868 1.00 75.75 206 GLY A N 1
ATOM 1679 C CA . GLY A 1 206 ? 1.889 -14.051 7.022 1.00 75.75 206 GLY A CA 1
ATOM 1680 C C . GLY A 1 206 ? 2.076 -12.562 6.717 1.00 75.75 206 GLY A C 1
ATOM 1681 O O . GLY A 1 206 ? 2.001 -11.750 7.637 1.00 75.75 206 GLY A O 1
ATOM 1682 N N . LYS A 1 207 ? 2.280 -12.174 5.447 1.00 84.25 207 LYS A N 1
ATOM 1683 C CA . LYS A 1 207 ? 2.330 -10.758 5.035 1.00 84.25 207 LYS A CA 1
ATOM 1684 C C . LYS A 1 207 ? 1.048 -10.016 5.389 1.00 84.25 207 LYS A C 1
ATOM 1686 O O . LYS A 1 207 ? 1.105 -8.851 5.765 1.00 84.25 207 LYS A O 1
ATOM 1691 N N . GLU A 1 208 ? -0.090 -10.704 5.351 1.00 86.69 208 GLU A N 1
ATOM 1692 C CA . GLU A 1 208 ? -1.396 -10.136 5.667 1.00 86.69 208 GLU A CA 1
ATOM 1693 C C . GLU A 1 208 ? -1.476 -9.580 7.096 1.00 86.69 208 GLU A C 1
ATOM 1695 O O . GLU A 1 208 ? -2.213 -8.633 7.349 1.00 86.69 208 GLU A O 1
ATOM 1700 N N . VAL A 1 209 ? -0.692 -10.128 8.033 1.00 88.25 209 VAL A N 1
ATOM 1701 C CA . VAL A 1 209 ? -0.604 -9.604 9.401 1.00 88.25 209 VAL A CA 1
ATOM 1702 C C . VAL A 1 209 ? -0.022 -8.198 9.377 1.00 88.25 209 VAL A C 1
ATOM 1704 O O . VAL A 1 209 ? -0.635 -7.274 9.902 1.00 88.25 209 VAL A O 1
ATOM 1707 N N . TYR A 1 210 ? 1.128 -8.034 8.733 1.00 90.62 210 TYR A N 1
ATOM 1708 C CA . TYR A 1 210 ? 1.835 -6.762 8.667 1.00 90.62 210 TYR A CA 1
ATOM 1709 C C . TYR A 1 210 ? 1.098 -5.732 7.802 1.00 90.62 210 TYR A C 1
ATOM 1711 O O . TYR A 1 210 ? 1.032 -4.573 8.196 1.00 90.62 210 TYR A O 1
ATOM 1719 N N . VAL A 1 211 ? 0.452 -6.159 6.707 1.00 88.75 211 VAL A N 1
ATOM 1720 C CA . VAL A 1 211 ? -0.487 -5.332 5.916 1.00 88.75 211 VAL A CA 1
ATOM 1721 C C . VAL A 1 211 ? -1.524 -4.677 6.819 1.00 88.75 211 VAL A C 1
ATOM 1723 O O . VAL A 1 211 ? -1.661 -3.457 6.818 1.00 88.75 211 VAL A O 1
ATOM 1726 N N . LYS A 1 212 ? -2.191 -5.470 7.661 1.00 92.25 212 LYS A N 1
ATOM 1727 C CA . LYS A 1 212 ? -3.195 -4.947 8.587 1.00 92.25 212 LYS A CA 1
ATOM 1728 C C . LYS A 1 212 ? -2.596 -4.000 9.627 1.00 92.25 212 LYS A C 1
ATOM 1730 O O . LYS A 1 212 ? -3.187 -2.963 9.897 1.00 92.25 212 LYS A O 1
ATOM 1735 N N . LEU A 1 213 ? -1.422 -4.313 10.186 1.00 92.69 213 LEU A N 1
ATOM 1736 C CA . LEU A 1 213 ? -0.733 -3.407 11.120 1.00 92.69 213 LEU A CA 1
ATOM 1737 C C . LEU A 1 213 ? -0.437 -2.047 10.476 1.00 92.69 213 LEU A C 1
ATOM 1739 O O . LEU A 1 213 ? -0.635 -1.006 11.093 1.00 92.69 213 LEU A O 1
ATOM 1743 N N . TYR A 1 214 ? 0.023 -2.060 9.231 1.00 89.88 214 TYR A N 1
ATOM 1744 C CA . TYR A 1 214 ? 0.382 -0.853 8.501 1.00 89.88 214 TYR A CA 1
ATOM 1745 C C . TYR A 1 214 ? -0.832 -0.017 8.130 1.00 89.88 214 TYR A C 1
ATOM 1747 O O . TYR A 1 214 ? -0.843 1.185 8.384 1.00 89.88 214 TYR A O 1
ATOM 1755 N N . ASN A 1 215 ? -1.870 -0.655 7.592 1.00 88.19 215 ASN A N 1
ATOM 1756 C CA . ASN A 1 215 ? -3.108 0.029 7.249 1.00 88.19 215 ASN A CA 1
ATOM 1757 C C . ASN A 1 215 ? -3.756 0.639 8.495 1.00 88.19 215 ASN A C 1
ATOM 1759 O O . ASN A 1 215 ? -4.154 1.796 8.447 1.00 88.19 215 ASN A O 1
ATOM 1763 N N . TRP A 1 216 ? -3.737 -0.063 9.636 1.00 92.19 216 TRP A N 1
ATOM 1764 C CA . TRP A 1 216 ? -4.207 0.494 10.907 1.00 92.19 216 TRP A CA 1
ATOM 1765 C C . TRP A 1 216 ? -3.511 1.812 11.272 1.00 92.19 216 TRP A C 1
ATOM 1767 O O . TRP A 1 216 ? -4.167 2.792 11.622 1.00 92.19 216 TRP A O 1
ATOM 1777 N N . MET A 1 217 ? -2.179 1.853 11.152 1.00 89.00 217 MET A N 1
ATOM 1778 C CA . MET A 1 217 ? -1.389 3.048 11.468 1.00 89.00 217 MET A CA 1
ATOM 1779 C C . MET A 1 217 ? -1.549 4.184 10.452 1.00 89.00 217 MET A C 1
ATOM 1781 O O . MET A 1 217 ? -1.198 5.317 10.770 1.00 89.00 217 MET A O 1
ATOM 1785 N N . ARG A 1 218 ? -2.076 3.912 9.253 1.00 86.56 218 ARG A N 1
ATOM 1786 C CA . ARG A 1 218 ? -2.368 4.936 8.238 1.00 86.56 218 ARG A CA 1
ATOM 1787 C C . ARG A 1 218 ? -3.763 5.536 8.349 1.00 86.56 218 ARG A C 1
ATOM 1789 O O . ARG A 1 218 ? -3.965 6.634 7.848 1.00 86.56 218 ARG A O 1
ATOM 1796 N N . MET A 1 219 ? -4.700 4.833 8.980 1.00 84.38 219 MET A N 1
ATOM 1797 C CA . MET A 1 219 ? -6.044 5.362 9.216 1.00 84.38 219 MET A CA 1
ATOM 1798 C C . MET A 1 219 ? -5.993 6.596 10.114 1.00 84.38 219 MET A C 1
ATOM 1800 O O . MET A 1 219 ? -5.123 6.700 10.988 1.00 84.38 219 MET A O 1
ATOM 1804 N N . SER A 1 220 ? -6.958 7.488 9.913 1.00 81.62 220 SER A N 1
ATOM 1805 C CA . SER A 1 220 ? -7.196 8.644 10.777 1.00 81.62 220 SER A CA 1
ATOM 1806 C C . SER A 1 220 ? -7.596 8.219 12.197 1.00 81.62 220 SER A C 1
ATOM 1808 O O . SER A 1 220 ? -8.035 7.085 12.432 1.00 81.62 220 SER A O 1
ATOM 1810 N N . LYS A 1 221 ? -7.430 9.127 13.166 1.00 78.81 221 LYS A N 1
ATOM 1811 C CA . LYS A 1 221 ? -7.850 8.902 14.559 1.00 78.81 221 LYS A CA 1
ATOM 1812 C C . LYS A 1 221 ? -9.357 8.650 14.621 1.00 78.81 221 LYS A C 1
ATOM 1814 O O . LYS A 1 221 ? -9.789 7.733 15.314 1.00 78.81 221 LYS A O 1
ATOM 1819 N N . GLU A 1 222 ? -10.134 9.375 13.825 1.00 79.75 222 GLU A N 1
ATOM 1820 C CA . GLU A 1 222 ? -11.586 9.254 13.710 1.00 79.75 222 GLU A CA 1
ATOM 1821 C C . GLU A 1 222 ? -11.988 7.870 13.186 1.00 79.75 222 GLU A C 1
ATOM 1823 O O . GLU A 1 222 ? -12.806 7.194 13.804 1.00 79.75 222 GLU A O 1
ATOM 1828 N N . GLU A 1 223 ? -11.356 7.381 12.113 1.00 83.94 223 GLU A N 1
ATOM 1829 C CA . GLU A 1 223 ? -11.629 6.037 11.584 1.00 83.94 223 GLU A CA 1
ATOM 1830 C C . GLU A 1 223 ? -11.292 4.943 12.600 1.00 83.94 223 GLU A C 1
ATOM 1832 O O . GLU A 1 223 ? -12.062 3.995 12.771 1.00 83.94 223 GLU A O 1
ATOM 1837 N N . ARG A 1 224 ? -10.160 5.064 13.307 1.00 87.50 224 ARG A N 1
ATOM 1838 C CA . ARG A 1 224 ? -9.815 4.119 14.380 1.00 87.50 224 ARG A CA 1
ATOM 1839 C C . ARG A 1 224 ? -10.851 4.165 15.495 1.00 87.50 224 ARG A C 1
ATOM 1841 O O . ARG A 1 224 ? -11.262 3.105 15.960 1.00 87.50 224 ARG A O 1
ATOM 1848 N N . GLN A 1 225 ? -11.292 5.352 15.904 1.00 83.50 225 GLN A N 1
ATOM 1849 C CA . GLN A 1 225 ? -12.314 5.522 16.936 1.00 83.50 225 GLN A CA 1
ATOM 1850 C C . GLN A 1 225 ? -13.663 4.937 16.514 1.00 83.50 225 GLN A C 1
ATOM 1852 O O . GLN A 1 225 ? -14.298 4.246 17.308 1.00 83.50 225 GLN A O 1
ATOM 1857 N N . ASP A 1 226 ? -14.076 5.132 15.267 1.00 83.94 226 ASP A N 1
ATOM 1858 C CA . ASP A 1 226 ? -15.304 4.550 14.732 1.00 83.94 226 ASP A CA 1
ATOM 1859 C C . ASP A 1 226 ? -15.231 3.017 14.686 1.00 83.94 226 ASP A C 1
ATOM 1861 O O . ASP A 1 226 ? -16.195 2.337 15.044 1.00 83.94 226 ASP A O 1
ATOM 1865 N N . ILE A 1 227 ? -14.074 2.446 14.330 1.00 87.69 227 ILE A N 1
ATOM 1866 C CA . ILE A 1 227 ? -13.844 0.993 14.381 1.00 87.69 227 ILE A CA 1
ATOM 1867 C C . ILE A 1 227 ? -13.861 0.482 15.829 1.00 87.69 227 ILE A C 1
ATOM 1869 O O . ILE A 1 227 ? -14.446 -0.565 16.114 1.00 87.69 227 ILE A O 1
ATOM 1873 N N . MET A 1 228 ? -13.241 1.212 16.757 1.00 85.75 228 MET A N 1
ATOM 1874 C CA . MET A 1 228 ? -13.240 0.883 18.185 1.00 85.75 228 MET A CA 1
ATOM 1875 C C . MET A 1 228 ? -14.670 0.874 18.741 1.00 85.75 228 MET A C 1
ATOM 1877 O O . MET A 1 228 ? -15.058 -0.097 19.392 1.00 85.75 228 MET A O 1
ATOM 1881 N N . ARG A 1 229 ? -15.483 1.887 18.405 1.00 83.19 229 ARG A N 1
ATOM 1882 C CA . ARG A 1 229 ? -16.914 1.958 18.750 1.00 83.19 229 ARG A CA 1
ATOM 1883 C C . ARG A 1 229 ? -17.701 0.801 18.134 1.00 83.19 229 ARG A C 1
ATOM 1885 O O . ARG A 1 229 ? -18.494 0.175 18.830 1.00 83.19 229 ARG A O 1
ATOM 1892 N N . PHE A 1 230 ? -17.451 0.476 16.864 1.00 83.69 230 PHE A N 1
ATOM 1893 C CA . PHE A 1 230 ? -18.128 -0.615 16.156 1.00 83.69 230 PHE A CA 1
ATOM 1894 C C . PHE A 1 230 ? -17.906 -1.987 16.811 1.00 83.69 230 PHE A C 1
ATOM 1896 O O . PHE A 1 230 ? -18.848 -2.763 16.953 1.00 83.69 230 PHE A O 1
ATOM 1903 N N . TYR A 1 231 ? -16.684 -2.282 17.259 1.00 82.56 231 TYR A N 1
ATOM 1904 C CA . TYR A 1 231 ? -16.356 -3.537 17.951 1.00 82.56 231 TYR A CA 1
ATOM 1905 C C . TYR A 1 231 ? -16.503 -3.462 19.482 1.00 82.56 231 TYR A C 1
ATOM 1907 O O . TYR A 1 231 ? -16.028 -4.362 20.182 1.00 82.56 231 TYR A O 1
ATOM 1915 N N . GLY A 1 232 ? -17.130 -2.407 20.012 1.00 71.56 232 GLY A N 1
ATOM 1916 C CA . GLY A 1 232 ? -17.430 -2.270 21.438 1.00 71.56 232 GLY A CA 1
ATOM 1917 C C . GLY A 1 232 ? -16.198 -2.163 22.343 1.00 71.56 232 GLY A C 1
ATOM 1918 O O . GLY A 1 232 ? -16.199 -2.725 23.435 1.00 71.56 232 GLY A O 1
ATOM 1919 N N . ALA A 1 233 ? -15.125 -1.497 21.903 1.00 61.78 233 ALA A N 1
ATOM 1920 C CA . ALA A 1 233 ? -14.033 -1.124 22.802 1.00 61.78 233 ALA A CA 1
ATOM 1921 C C . ALA A 1 233 ? -14.473 0.063 23.677 1.00 61.78 233 ALA A C 1
ATOM 1923 O O . ALA A 1 233 ? -14.672 1.166 23.172 1.00 61.78 233 ALA A O 1
ATOM 1924 N N . GLU A 1 234 ? -14.655 -0.169 24.977 1.00 47.38 234 GLU A N 1
ATOM 1925 C CA . GLU A 1 234 ? -15.054 0.867 25.936 1.00 47.38 234 GLU A CA 1
ATOM 1926 C C . GLU A 1 234 ? -13.966 1.945 26.082 1.00 47.38 234 GLU A C 1
ATOM 1928 O O . GLU A 1 234 ? -12.817 1.624 26.370 1.00 47.38 234 GLU A O 1
ATOM 1933 N N . ASN A 1 235 ? -14.355 3.210 25.861 1.00 51.69 235 ASN A N 1
ATOM 1934 C CA . ASN A 1 235 ? -13.669 4.468 26.201 1.00 51.69 235 ASN A CA 1
ATOM 1935 C C . ASN A 1 235 ? -12.139 4.424 26.247 1.00 51.69 235 ASN A C 1
ATOM 1937 O O . ASN A 1 235 ? -11.503 4.555 27.290 1.00 51.69 235 ASN A O 1
ATOM 1941 N N . VAL A 1 236 ? -11.564 4.315 25.059 1.00 51.16 236 VAL A N 1
ATOM 1942 C CA . VAL A 1 236 ? -10.147 4.517 24.808 1.00 51.16 236 VAL A CA 1
ATOM 1943 C C . VAL A 1 236 ? -10.004 5.846 24.070 1.00 51.16 236 VAL A C 1
ATOM 1945 O O . VAL A 1 236 ? -10.020 5.910 22.841 1.00 51.16 236 VAL A O 1
ATOM 1948 N N . GLU A 1 237 ? -9.960 6.942 24.818 1.00 49.50 237 GLU A N 1
ATOM 1949 C CA . GLU A 1 237 ? -9.605 8.237 24.242 1.00 49.50 237 GLU A CA 1
ATOM 1950 C C . GLU A 1 237 ? -8.107 8.204 23.917 1.00 49.50 237 GLU A C 1
ATOM 1952 O O . GLU A 1 237 ? -7.279 7.935 24.789 1.00 49.50 237 GLU A O 1
ATOM 1957 N N . GLU A 1 238 ? -7.736 8.417 22.648 1.00 46.59 238 GLU A N 1
ATOM 1958 C CA . GLU A 1 238 ? -6.331 8.651 22.303 1.00 46.59 238 GLU A CA 1
ATOM 1959 C C . GLU A 1 238 ? -5.935 9.996 22.928 1.00 46.59 238 GLU A C 1
ATOM 1961 O O . GLU A 1 238 ? -6.183 11.045 22.327 1.00 46.59 238 GLU A O 1
ATOM 1966 N N . GLN A 1 239 ? -5.386 9.962 24.148 1.00 42.19 239 GLN A N 1
ATOM 1967 C CA . GLN A 1 239 ? -4.872 11.148 24.825 1.00 42.19 239 GLN A CA 1
ATOM 1968 C C . GLN A 1 239 ? -3.763 11.760 23.963 1.00 42.19 239 GLN A C 1
ATOM 1970 O O . GLN A 1 239 ? -2.707 11.153 23.745 1.00 42.19 239 GLN A O 1
ATOM 1975 N N . GLU A 1 240 ? -4.032 12.952 23.439 1.00 40.34 240 GLU A N 1
ATOM 1976 C CA . GLU A 1 240 ? -2.997 13.855 22.954 1.00 40.34 240 GLU A CA 1
ATOM 1977 C C . GLU A 1 240 ? -2.249 14.333 24.193 1.00 40.34 240 GLU A C 1
ATOM 1979 O O . GLU A 1 240 ? -2.798 15.035 25.036 1.00 40.34 240 GLU A O 1
ATOM 1984 N N . SER A 1 241 ? -1.023 13.846 24.371 1.00 37.03 241 SER A N 1
ATOM 1985 C CA . SER A 1 241 ? -0.128 14.417 25.365 1.00 37.03 241 SER A CA 1
ATOM 1986 C C . SER A 1 241 ? 0.267 15.798 24.859 1.00 37.03 241 SER A C 1
ATOM 1988 O O . SER A 1 241 ? 1.107 15.887 23.960 1.00 37.03 241 SER A O 1
ATOM 1990 N N . GLU A 1 242 ? -0.361 16.833 25.414 1.00 36.88 242 GLU A N 1
ATOM 1991 C CA . GLU A 1 242 ? 0.225 18.170 25.486 1.00 36.88 242 GLU A CA 1
ATOM 1992 C C . GLU A 1 242 ? 1.656 18.051 26.025 1.00 36.88 242 GLU A C 1
ATOM 1994 O O . GLU A 1 242 ? 1.972 17.144 26.803 1.00 36.88 242 GLU A O 1
ATOM 1999 N N . ASP A 1 243 ? 2.520 18.929 25.535 1.00 41.28 243 ASP A N 1
ATOM 2000 C CA . ASP A 1 243 ? 3.964 18.951 25.724 1.00 41.28 243 ASP A CA 1
ATOM 2001 C C . ASP A 1 243 ? 4.419 18.755 27.186 1.00 41.28 243 ASP A C 1
ATOM 2003 O O . ASP A 1 243 ? 4.680 19.707 27.914 1.00 41.28 243 ASP A O 1
ATOM 2007 N N . GLU A 1 244 ? 4.610 17.505 27.612 1.00 41.59 244 GLU A N 1
ATOM 2008 C CA . GLU A 1 244 ? 5.474 17.160 28.743 1.00 41.59 244 GLU A CA 1
ATOM 2009 C C . GLU A 1 244 ? 6.751 16.516 28.206 1.00 41.59 244 GLU A C 1
ATOM 2011 O O . GLU A 1 244 ? 6.856 15.303 28.009 1.00 41.59 244 GLU A O 1
ATOM 2016 N N . GLU A 1 245 ? 7.711 17.392 27.918 1.00 40.81 245 GLU A N 1
ATOM 2017 C CA . GLU A 1 245 ? 9.129 17.228 28.229 1.00 40.81 245 GLU A CA 1
ATOM 2018 C C . GLU A 1 245 ? 9.597 15.767 28.332 1.00 40.81 245 GLU A C 1
ATOM 2020 O O . GLU A 1 245 ? 9.724 15.195 29.410 1.00 40.81 245 GLU A O 1
ATOM 2025 N N . SER A 1 246 ? 9.823 15.157 27.164 1.00 44.84 246 SER A N 1
ATOM 2026 C CA . SER A 1 246 ? 10.744 14.043 26.909 1.00 44.84 246 SER A CA 1
ATOM 2027 C C . SER A 1 246 ? 11.161 13.227 28.144 1.00 44.84 246 SER A C 1
ATOM 2029 O O . SER A 1 246 ? 12.343 13.199 28.495 1.00 44.84 246 SER A O 1
ATOM 2031 N N . LYS A 1 247 ? 10.233 12.502 28.786 1.00 49.41 247 LYS A N 1
ATOM 2032 C CA . LYS A 1 247 ? 10.635 11.421 29.694 1.00 49.41 247 LYS A CA 1
ATOM 2033 C C . LYS A 1 247 ? 11.372 10.401 28.846 1.00 49.41 247 LYS A C 1
ATOM 2035 O O . LYS A 1 247 ? 10.775 9.725 28.005 1.00 49.41 247 LYS A O 1
ATOM 2040 N N . SER A 1 248 ? 12.690 10.372 29.024 1.00 58.97 248 SER A N 1
ATOM 2041 C CA . SER A 1 248 ? 13.593 9.496 28.298 1.00 58.97 248 SER A CA 1
ATOM 2042 C C . SER A 1 248 ? 13.042 8.075 28.328 1.00 58.97 248 SER A C 1
ATOM 2044 O O . SER A 1 248 ? 12.541 7.597 29.349 1.00 58.97 248 SER A O 1
ATOM 2046 N N . LEU A 1 249 ? 13.137 7.380 27.197 1.00 51.03 249 LEU A N 1
ATOM 2047 C CA . LEU A 1 249 ? 12.739 5.977 27.063 1.00 51.03 249 LEU A CA 1
ATOM 2048 C C . LEU A 1 249 ? 13.398 5.100 28.145 1.00 51.03 249 LEU A C 1
ATOM 2050 O O . LEU A 1 249 ? 12.815 4.108 28.582 1.00 51.03 249 LEU A O 1
ATOM 2054 N N . ASP A 1 250 ? 14.570 5.517 28.629 1.00 61.69 250 ASP A N 1
ATOM 2055 C CA . ASP A 1 250 ? 15.281 4.888 29.737 1.00 61.69 250 ASP A CA 1
ATOM 2056 C C . ASP A 1 250 ? 14.574 5.043 31.089 1.00 61.69 250 ASP A C 1
ATOM 2058 O O . ASP A 1 250 ? 14.600 4.108 31.891 1.00 61.69 250 ASP A O 1
ATOM 2062 N N . ASP A 1 251 ? 13.895 6.164 31.336 1.00 65.25 251 ASP A N 1
ATOM 2063 C CA . ASP A 1 251 ? 13.172 6.411 32.587 1.00 65.25 251 ASP A CA 1
ATOM 2064 C C . ASP A 1 251 ? 11.881 5.591 32.645 1.00 65.25 251 ASP A C 1
ATOM 2066 O O . ASP A 1 251 ? 11.579 4.969 33.666 1.00 65.25 251 ASP A O 1
ATOM 2070 N N . ILE A 1 252 ? 11.179 5.469 31.515 1.00 69.94 252 ILE A N 1
ATOM 2071 C CA . ILE A 1 252 ? 9.997 4.602 31.394 1.00 69.94 252 ILE A CA 1
ATOM 2072 C C . ILE A 1 252 ? 10.394 3.128 31.571 1.00 69.94 252 ILE A C 1
ATOM 2074 O O . ILE A 1 252 ? 9.719 2.366 32.269 1.00 69.94 252 ILE A O 1
ATOM 2078 N N . LEU A 1 253 ? 11.512 2.703 30.974 1.00 64.00 253 LEU A N 1
ATOM 2079 C CA . LEU A 1 253 ? 12.008 1.332 31.110 1.00 64.00 253 LEU A CA 1
ATOM 2080 C C . LEU A 1 253 ? 12.533 1.033 32.522 1.00 64.00 253 LEU A C 1
ATOM 2082 O O . LEU A 1 253 ? 12.360 -0.093 33.000 1.00 64.00 253 LEU A O 1
ATOM 2086 N N . LYS A 1 254 ? 13.140 2.012 33.202 1.00 71.88 254 LYS A N 1
ATOM 2087 C CA . LYS A 1 254 ? 13.529 1.901 34.616 1.00 71.88 254 LYS A CA 1
ATOM 2088 C C . LYS A 1 254 ? 12.318 1.722 35.515 1.00 71.88 254 LYS A C 1
ATOM 2090 O O . LYS A 1 254 ? 12.328 0.823 36.354 1.00 71.88 254 LYS A O 1
ATOM 2095 N N . GLU A 1 255 ? 11.282 2.525 35.313 1.00 72.12 255 GLU A N 1
ATOM 2096 C CA . GLU A 1 255 ? 10.083 2.481 36.144 1.00 72.12 255 GLU A CA 1
ATOM 2097 C C . GLU A 1 255 ? 9.331 1.154 35.974 1.00 72.12 255 GLU A C 1
ATOM 2099 O O . GLU A 1 255 ? 8.967 0.507 36.955 1.00 72.12 255 GLU A O 1
ATOM 2104 N N . LEU A 1 256 ? 9.221 0.650 34.742 1.00 71.56 256 LEU A N 1
ATOM 2105 C CA . LEU A 1 256 ? 8.647 -0.674 34.495 1.00 71.56 256 LEU A CA 1
ATOM 2106 C C . LEU A 1 256 ? 9.472 -1.791 35.152 1.00 71.56 256 LEU A C 1
ATOM 2108 O O . LEU A 1 256 ? 8.905 -2.688 35.775 1.00 71.56 256 LEU A O 1
ATOM 2112 N N . ARG A 1 257 ? 10.810 -1.738 35.078 1.00 73.00 257 ARG A N 1
ATOM 2113 C CA . ARG A 1 257 ? 11.682 -2.716 35.762 1.00 73.00 257 ARG A CA 1
ATOM 2114 C C . ARG A 1 257 ? 11.543 -2.663 37.284 1.00 73.00 257 ARG A C 1
ATOM 2116 O O . ARG A 1 257 ? 11.611 -3.715 37.924 1.00 73.00 257 ARG A O 1
ATOM 2123 N N . ARG A 1 258 ? 11.335 -1.474 37.856 1.00 74.94 258 ARG A N 1
ATOM 2124 C CA . ARG A 1 258 ? 11.084 -1.284 39.290 1.00 74.94 258 ARG A CA 1
ATOM 2125 C C . ARG A 1 258 ? 9.787 -1.973 39.711 1.00 74.94 258 ARG A C 1
ATOM 2127 O O . ARG A 1 258 ? 9.816 -2.804 40.615 1.00 74.94 258 ARG A O 1
ATOM 2134 N N . GLN A 1 259 ? 8.695 -1.745 38.983 1.00 72.44 259 GLN A N 1
ATOM 2135 C CA . GLN A 1 259 ? 7.398 -2.354 39.300 1.00 72.44 259 GLN A CA 1
ATOM 2136 C C . GLN A 1 259 ? 7.388 -3.882 39.152 1.00 72.44 259 GLN A C 1
ATOM 2138 O O . GLN A 1 259 ? 6.816 -4.584 39.986 1.00 72.44 259 GLN A O 1
ATOM 2143 N N . PHE A 1 260 ? 8.088 -4.430 38.153 1.00 64.81 260 PHE A N 1
ATOM 2144 C CA . PHE A 1 260 ? 8.248 -5.885 38.029 1.00 64.81 260 PHE A CA 1
ATOM 2145 C C . PHE A 1 260 ? 9.090 -6.498 39.159 1.00 64.81 260 PHE A C 1
ATOM 2147 O O . PHE A 1 260 ? 8.873 -7.652 39.524 1.00 64.81 260 PHE A O 1
ATOM 2154 N N . SER A 1 261 ? 10.032 -5.741 39.728 1.00 69.38 261 SER A N 1
ATOM 2155 C CA . SER A 1 261 ? 10.866 -6.205 40.846 1.00 69.38 261 SER A CA 1
ATOM 2156 C C . SER A 1 261 ? 10.116 -6.182 42.180 1.00 69.38 261 SER A C 1
ATOM 2158 O O . SER A 1 261 ? 10.338 -7.050 43.020 1.00 69.38 261 SER A O 1
ATOM 2160 N N . GLU A 1 262 ? 9.214 -5.219 42.370 1.00 67.81 262 GLU A N 1
ATOM 2161 C CA . GLU A 1 262 ? 8.373 -5.110 43.569 1.00 67.81 262 GLU A CA 1
ATOM 2162 C C . GLU A 1 262 ? 7.285 -6.194 43.607 1.00 67.81 262 GLU A C 1
ATOM 2164 O O . GLU A 1 262 ? 7.020 -6.756 44.666 1.00 67.81 262 GLU A O 1
ATOM 2169 N N . CYS A 1 263 ? 6.739 -6.580 42.450 1.00 53.84 263 CYS A N 1
ATOM 2170 C CA . CYS A 1 263 ? 5.730 -7.641 42.350 1.00 53.84 263 CYS A CA 1
ATOM 2171 C C . CYS A 1 263 ? 6.298 -9.058 42.592 1.00 53.84 263 CYS A C 1
ATOM 2173 O O . CYS A 1 263 ? 5.562 -9.955 42.978 1.00 53.84 263 CYS A O 1
ATOM 2175 N N . ASN A 1 264 ? 7.613 -9.253 42.429 1.00 53.19 264 ASN A N 1
ATOM 2176 C CA . ASN A 1 264 ? 8.303 -10.526 42.689 1.00 53.19 264 ASN A CA 1
ATOM 2177 C C . ASN A 1 264 ? 8.847 -10.662 44.128 1.00 53.19 264 ASN A C 1
ATOM 2179 O O . ASN A 1 264 ? 9.568 -11.617 44.419 1.00 53.19 264 ASN A O 1
ATOM 2183 N N . ARG A 1 265 ? 8.565 -9.698 45.017 1.00 55.12 265 ARG A N 1
ATOM 2184 C CA . ARG A 1 265 ? 8.958 -9.727 46.442 1.00 55.12 265 ARG A CA 1
ATOM 2185 C C . ARG A 1 265 ? 7.798 -10.004 47.411 1.00 55.12 265 ARG A C 1
ATOM 2187 O O . ARG A 1 265 ? 8.019 -9.932 48.619 1.00 55.12 265 ARG A O 1
ATOM 2194 N N . GLN A 1 266 ? 6.609 -10.327 46.907 1.00 44.91 266 GLN A N 1
ATOM 2195 C CA . GLN A 1 266 ? 5.485 -10.881 47.677 1.00 44.91 266 GLN A CA 1
ATOM 2196 C C . GLN A 1 266 ? 5.276 -12.345 47.303 1.00 44.91 266 GLN A C 1
ATOM 2198 O O . GLN A 1 266 ? 4.919 -13.116 48.217 1.00 44.91 266 GLN A O 1
#

pLDDT: mean 71.92, std 17.57, range [30.27, 92.69]

Sequence (266 aa):
MDSFSSLPLSNASNPSSMTVEQAIRLLTKPIPANINVNTTEIVKEIKEWLGSSSYTNKYFASNILNIKGNHLTNIFAQPRDFNSLRNTKEAFIKMYNWLEMSEDMRTEMLKMNLYENESPLQDENDTPKKIFRQNPATMTAERVRELMNQPVAYMNTRKVTSDIKMWMAKTQTTRKWFATNIMGRAKRTLVINLNYPKEWEELTRGKEVYVKLYNWMRMSKEERQDIMRFYGAENVEEQESEDEESKSLDDILKELRRQFSECNRQ

Foldseek 3Di:
DDDPDDDDDDDDDDPDQDDLVNLVCLLQPDDPPPDQQDLLVLLVVVVVVPVVDPDDLQLCCVQQQVHHSVVSVVCSVDPDGLVPDQPCNSSSSSSVSLVVDDPVSNVSSSVDRSHVVDDDDDDDDDDDDDDDDPDPDQDDLVNLCVLQQPDDRADALQVLLVVVVVQCVLQVPDLQLCCVQQVVHGSVLNVCCSVPPDHCVPPPDPNSVSSRSVSQSVDDPVSNVSSCVVSVPPDRDNDDDDDDDPPDPVNVVVVVVVVVVVVVVD

Organism: Caenorhabditis remanei (NCBI:txid31234)